Protein AF-A0A970UIZ8-F1 (afdb_monomer_lite)

Radius of gyration: 31.11 Å; chains: 1; bounding box: 61×69×83 Å

Structure (mmCIF, N/CA/C/O backbone):
data_AF-A0A970UIZ8-F1
#
_entry.id   AF-A0A970UIZ8-F1
#
loop_
_atom_site.group_PDB
_atom_site.id
_atom_site.type_symbol
_atom_site.label_atom_id
_atom_site.label_alt_id
_atom_site.label_comp_id
_atom_site.label_asym_id
_atom_site.label_entity_id
_atom_site.label_seq_id
_atom_site.pdbx_PDB_ins_code
_atom_site.Cartn_x
_atom_site.Cartn_y
_atom_site.Cartn_z
_atom_site.occupancy
_atom_site.B_iso_or_equiv
_atom_site.auth_seq_id
_atom_site.auth_comp_id
_atom_site.auth_asym_id
_atom_site.auth_atom_id
_atom_site.pdbx_PDB_model_num
ATOM 1 N N . GLU A 1 1 ? 39.305 49.009 57.663 1.00 60.25 1 GLU A N 1
ATOM 2 C CA . GLU A 1 1 ? 38.273 47.952 57.744 1.00 60.25 1 GLU A CA 1
ATOM 3 C C . GLU A 1 1 ? 36.852 48.469 57.981 1.00 60.25 1 GLU A C 1
ATOM 5 O O . GLU A 1 1 ? 35.988 48.144 57.179 1.00 60.25 1 GLU A O 1
ATOM 10 N N . GLU A 1 2 ? 36.589 49.287 59.008 1.00 62.91 2 GLU A N 1
ATOM 11 C CA . GLU A 1 2 ? 35.224 49.550 59.529 1.00 62.91 2 GLU A CA 1
ATOM 12 C C . GLU A 1 2 ? 34.207 50.097 58.508 1.00 62.91 2 GLU A C 1
ATOM 14 O O . GLU A 1 2 ? 33.046 49.696 58.503 1.00 62.91 2 GLU A O 1
ATOM 19 N N . SER A 1 3 ? 34.633 50.961 57.578 1.00 70.56 3 SER A N 1
ATOM 20 C CA . SER A 1 3 ? 33.745 51.485 56.526 1.00 70.56 3 SER A CA 1
ATOM 21 C C . SER A 1 3 ? 33.361 50.446 55.465 1.00 70.56 3 SER A C 1
ATOM 23 O O . SER A 1 3 ? 32.378 50.647 54.758 1.00 70.56 3 SER A O 1
ATOM 25 N N . ARG A 1 4 ? 34.132 49.362 55.299 1.00 77.75 4 ARG A N 1
ATOM 26 C CA . ARG A 1 4 ? 33.779 48.274 54.371 1.00 77.75 4 ARG A CA 1
ATOM 27 C C . ARG A 1 4 ? 32.749 47.342 54.995 1.00 77.75 4 ARG A C 1
ATOM 29 O O . ARG A 1 4 ? 31.816 46.941 54.311 1.00 77.75 4 ARG A O 1
ATOM 36 N N . GLU A 1 5 ? 32.898 47.047 56.282 1.00 81.56 5 GLU A N 1
ATOM 37 C CA . GLU A 1 5 ? 31.960 46.202 57.026 1.00 81.56 5 GLU A CA 1
ATOM 38 C C . GLU A 1 5 ? 30.578 46.854 57.146 1.00 81.56 5 GLU A C 1
ATOM 40 O O . GLU A 1 5 ? 29.564 46.175 56.988 1.00 81.56 5 GLU A O 1
ATOM 45 N N . SER A 1 6 ? 30.515 48.176 57.348 1.00 82.44 6 SER A N 1
ATOM 46 C CA . SER A 1 6 ? 29.237 48.898 57.396 1.00 82.44 6 SER A CA 1
ATOM 47 C C . SER A 1 6 ? 28.501 48.866 56.055 1.00 82.44 6 SER A C 1
ATOM 49 O O . SER A 1 6 ? 27.324 48.518 56.013 1.00 82.44 6 SER A O 1
ATOM 51 N N . VAL A 1 7 ? 29.204 49.141 54.952 1.00 85.62 7 VAL A N 1
ATOM 52 C CA . VAL A 1 7 ? 28.635 49.098 53.596 1.00 85.62 7 VAL A CA 1
ATOM 53 C C . VAL A 1 7 ? 28.194 47.681 53.231 1.00 85.62 7 VAL A C 1
ATOM 55 O O . VAL A 1 7 ? 27.118 47.497 52.667 1.00 85.62 7 VAL A O 1
ATOM 58 N N . GLN A 1 8 ? 28.983 46.666 53.590 1.00 86.56 8 GLN A N 1
ATOM 59 C CA . GLN A 1 8 ? 28.619 45.267 53.376 1.00 86.56 8 GLN A CA 1
ATOM 60 C C . GLN A 1 8 ? 27.325 44.901 54.110 1.00 86.56 8 GLN A C 1
ATOM 62 O O . GLN A 1 8 ? 26.476 44.214 53.545 1.00 86.56 8 GLN A O 1
ATOM 67 N N . ARG A 1 9 ? 27.150 45.376 55.347 1.00 87.50 9 ARG A N 1
ATOM 68 C CA . ARG A 1 9 ? 25.940 45.123 56.133 1.00 87.50 9 ARG A CA 1
ATOM 69 C C . ARG A 1 9 ? 24.700 45.736 55.486 1.00 87.50 9 ARG A C 1
ATOM 71 O O . ARG A 1 9 ? 23.705 45.037 55.338 1.00 87.50 9 ARG A O 1
ATOM 78 N N . THR A 1 10 ? 24.790 46.986 55.036 1.00 89.00 10 THR A N 1
ATOM 79 C CA . THR A 1 10 ? 23.685 47.668 54.346 1.00 89.00 10 THR A CA 1
ATOM 80 C C . THR A 1 10 ? 23.304 46.956 53.048 1.00 89.00 10 THR A C 1
ATOM 82 O O . THR A 1 10 ? 22.129 46.710 52.807 1.00 89.00 10 THR A O 1
ATOM 85 N N . LEU A 1 11 ? 24.288 46.526 52.250 1.00 91.00 11 LEU A N 1
ATOM 86 C CA . LEU A 1 11 ? 24.022 45.781 51.014 1.00 91.00 11 LEU A CA 1
ATOM 87 C C . LEU A 1 11 ? 23.348 44.426 51.271 1.00 91.00 11 LEU A C 1
ATOM 89 O O . LEU A 1 11 ? 22.509 43.998 50.480 1.00 91.00 11 LEU A O 1
ATOM 93 N N . ILE A 1 12 ? 23.706 43.745 52.364 1.00 89.50 12 ILE A N 1
ATOM 94 C CA . ILE A 1 12 ? 23.047 42.498 52.768 1.00 89.50 12 ILE A CA 1
ATOM 95 C C . ILE A 1 12 ? 21.601 42.778 53.177 1.00 89.50 12 ILE A C 1
ATOM 97 O O . ILE A 1 12 ? 20.712 42.060 52.730 1.00 89.50 12 ILE A O 1
ATOM 101 N N . GLU A 1 13 ? 21.364 43.809 53.991 1.00 89.50 13 GLU A N 1
ATOM 102 C CA . GLU A 1 13 ? 20.025 44.208 54.442 1.00 89.50 13 GLU A CA 1
ATOM 103 C C . GLU A 1 13 ? 19.107 44.551 53.260 1.00 89.50 13 GLU A C 1
ATOM 105 O O . GLU A 1 13 ? 17.989 44.033 53.189 1.00 89.50 13 GLU A O 1
ATOM 110 N N . ASP A 1 14 ? 19.608 45.310 52.285 1.00 89.44 14 ASP A N 1
ATOM 111 C CA . ASP A 1 14 ? 18.877 45.652 51.063 1.00 89.44 14 ASP A CA 1
ATOM 112 C C . ASP A 1 14 ? 18.574 44.413 50.204 1.00 89.44 14 ASP A C 1
ATOM 114 O O . ASP A 1 14 ? 17.466 44.264 49.684 1.00 89.44 14 ASP A O 1
ATOM 118 N N . ALA A 1 15 ? 19.528 43.483 50.082 1.00 88.50 15 ALA A N 1
ATOM 119 C CA . ALA A 1 15 ? 19.353 42.265 49.292 1.00 88.50 15 ALA A CA 1
ATOM 120 C C . ALA A 1 15 ? 18.322 41.296 49.899 1.00 88.50 15 ALA A C 1
ATOM 122 O O . ALA A 1 15 ? 17.618 40.604 49.159 1.00 88.50 15 ALA A O 1
ATOM 123 N N . VAL A 1 16 ? 18.217 41.231 51.232 1.00 89.94 16 VAL A N 1
ATOM 124 C CA . VAL A 1 16 ? 17.266 40.335 51.920 1.00 89.94 16 VAL A CA 1
ATOM 125 C C . VAL A 1 16 ? 15.908 40.981 52.191 1.00 89.94 16 VAL A C 1
ATOM 127 O O . VAL A 1 16 ? 14.944 40.263 52.470 1.00 89.94 16 VAL A O 1
ATOM 130 N N . ALA A 1 17 ? 15.793 42.309 52.079 1.00 90.50 17 ALA A N 1
ATOM 131 C CA . ALA A 1 17 ? 14.556 43.046 52.333 1.00 90.50 17 ALA A CA 1
ATOM 132 C C . ALA A 1 17 ? 13.324 42.483 51.587 1.00 90.50 17 ALA A C 1
ATOM 134 O O . ALA A 1 17 ? 12.295 42.295 52.245 1.00 90.50 17 ALA A O 1
ATOM 135 N N . PRO A 1 18 ? 13.393 42.107 50.290 1.00 87.44 18 PRO A N 1
ATOM 136 C CA . PRO A 1 18 ? 12.244 41.538 49.579 1.00 87.44 18 PRO A CA 1
ATOM 137 C C . PRO A 1 18 ? 11.743 40.212 50.170 1.00 87.44 18 PRO A C 1
ATOM 139 O O . PRO A 1 18 ? 10.546 39.942 50.142 1.00 87.44 18 PRO A O 1
ATOM 142 N N . PHE A 1 19 ? 12.636 39.393 50.737 1.00 85.12 19 PHE A N 1
ATOM 143 C CA . PHE A 1 19 ? 12.291 38.097 51.335 1.00 85.12 19 PHE A CA 1
ATOM 144 C C . PHE A 1 19 ? 11.776 38.219 52.775 1.00 85.12 19 PHE A C 1
ATOM 146 O O . PHE A 1 19 ? 11.133 37.298 53.280 1.00 85.12 19 PHE A O 1
ATOM 153 N N . ASN A 1 20 ? 12.022 39.353 53.437 1.00 87.69 20 ASN A N 1
ATOM 154 C CA . ASN A 1 20 ? 11.497 39.634 54.773 1.00 87.69 20 ASN A CA 1
ATOM 155 C C . ASN A 1 20 ? 10.036 40.110 54.744 1.00 87.69 20 ASN A C 1
ATOM 157 O O . ASN A 1 20 ? 9.339 39.998 55.758 1.00 87.69 20 ASN A O 1
ATOM 161 N N . LEU A 1 21 ? 9.541 40.564 53.586 1.00 92.88 21 LEU A N 1
ATOM 162 C CA . LEU A 1 21 ? 8.141 40.939 53.392 1.00 92.88 21 LEU A CA 1
ATOM 163 C C . LEU A 1 21 ? 7.228 39.700 53.512 1.00 92.88 21 LEU A C 1
ATOM 165 O O . LEU A 1 21 ? 7.407 38.734 52.763 1.00 92.88 21 LEU A O 1
ATOM 169 N N . PRO A 1 22 ? 6.259 39.684 54.450 1.00 91.94 22 PRO A N 1
ATOM 170 C CA . PRO A 1 22 ? 5.323 38.568 54.614 1.00 91.94 22 PRO A CA 1
ATOM 171 C C . PRO A 1 22 ? 4.553 38.241 53.328 1.00 91.94 22 PRO A C 1
ATOM 173 O O . PRO A 1 22 ? 4.525 37.081 52.925 1.00 91.94 22 PRO A O 1
ATOM 176 N N . ASP A 1 23 ? 4.047 39.266 52.638 1.00 92.12 23 ASP A N 1
ATOM 177 C CA . ASP A 1 23 ? 3.240 39.126 51.419 1.00 92.12 23 ASP A CA 1
ATOM 178 C C . ASP A 1 23 ? 3.999 38.408 50.291 1.00 92.12 23 ASP A C 1
ATOM 180 O O . ASP A 1 23 ? 3.440 37.583 49.571 1.00 92.12 23 ASP A O 1
ATOM 184 N N . VAL A 1 24 ? 5.305 38.675 50.157 1.00 90.56 24 VAL A N 1
ATOM 185 C CA . VAL A 1 24 ? 6.164 38.028 49.152 1.00 90.56 24 VAL A CA 1
ATOM 186 C C . VAL A 1 24 ? 6.358 36.550 49.484 1.00 90.56 24 VAL A C 1
ATOM 188 O O . VAL A 1 24 ? 6.274 35.700 48.597 1.00 90.56 24 VAL A O 1
ATOM 191 N N . ARG A 1 25 ? 6.584 36.220 50.761 1.00 89.50 25 ARG A N 1
ATOM 192 C CA . ARG A 1 25 ? 6.728 34.825 51.206 1.00 89.50 25 ARG A CA 1
ATOM 193 C C . ARG A 1 25 ? 5.440 34.038 51.010 1.00 89.50 25 ARG A C 1
ATOM 195 O O . ARG A 1 25 ? 5.490 32.906 50.533 1.00 89.50 25 ARG A O 1
ATOM 202 N N . GLU A 1 26 ? 4.303 34.643 51.330 1.00 92.88 26 GLU A N 1
ATOM 203 C CA . GLU A 1 26 ? 2.990 34.035 51.130 1.00 92.88 26 GLU A CA 1
ATOM 204 C C . GLU A 1 26 ? 2.687 33.820 49.641 1.00 92.88 26 GLU A C 1
ATOM 206 O O . GLU A 1 26 ? 2.237 32.744 49.246 1.00 92.88 26 GLU A O 1
ATOM 211 N N . TYR A 1 27 ? 3.014 34.793 48.788 1.00 90.44 27 TYR A N 1
ATOM 212 C CA . TYR A 1 27 ? 2.883 34.656 47.339 1.00 90.44 27 TYR A CA 1
ATOM 213 C C . TYR A 1 27 ? 3.737 33.506 46.778 1.00 90.44 27 TYR A C 1
ATOM 215 O O . TYR A 1 27 ? 3.238 32.694 45.995 1.00 90.44 27 TYR A O 1
ATOM 223 N N . ILE A 1 28 ? 5.000 33.392 47.207 1.00 88.94 28 ILE A N 1
ATOM 224 C CA . ILE A 1 28 ? 5.901 32.302 46.797 1.00 88.94 28 ILE A CA 1
ATOM 225 C C . ILE A 1 28 ? 5.362 30.939 47.257 1.00 88.94 28 ILE A C 1
ATOM 227 O O . ILE A 1 28 ? 5.352 29.990 46.470 1.00 88.94 28 ILE A O 1
ATOM 231 N N . ASP A 1 29 ? 4.882 30.825 48.499 1.00 90.06 29 ASP A N 1
ATOM 232 C CA . ASP A 1 29 ? 4.331 29.567 49.017 1.00 90.06 29 ASP A CA 1
ATOM 233 C C . ASP A 1 29 ? 3.046 29.154 48.282 1.00 90.06 29 ASP A C 1
ATOM 235 O O . ASP A 1 29 ? 2.869 27.984 47.937 1.00 90.06 29 ASP A O 1
ATOM 239 N N . ASN A 1 30 ? 2.180 30.115 47.958 1.00 90.19 30 ASN A N 1
ATOM 240 C CA . ASN A 1 30 ? 0.971 29.868 47.175 1.00 90.19 30 ASN A CA 1
ATOM 241 C C . ASN A 1 30 ? 1.283 29.450 45.730 1.00 90.19 30 ASN A C 1
ATOM 243 O O . ASN A 1 30 ? 0.633 28.545 45.203 1.00 90.19 30 ASN A O 1
ATOM 247 N N . LEU A 1 31 ? 2.296 30.050 45.094 1.00 88.25 31 LEU A N 1
ATOM 248 C CA . LEU A 1 31 ? 2.777 29.608 43.781 1.00 88.25 31 LEU A CA 1
ATOM 249 C C . LEU A 1 31 ? 3.329 28.183 43.829 1.00 88.25 31 LEU A C 1
ATOM 251 O O . LEU A 1 31 ? 3.000 27.382 42.953 1.00 88.25 31 LEU A O 1
ATOM 255 N N . ARG A 1 32 ? 4.118 27.852 44.862 1.00 87.75 32 ARG A N 1
ATOM 256 C CA . ARG A 1 32 ? 4.616 26.490 45.081 1.00 87.75 32 ARG A CA 1
ATOM 257 C C . ARG A 1 32 ? 3.449 25.512 45.184 1.00 87.75 32 ARG A C 1
ATOM 259 O O . ARG A 1 32 ? 3.396 24.585 44.391 1.00 87.75 32 ARG A O 1
ATOM 266 N N . LYS A 1 33 ? 2.474 25.768 46.063 1.00 88.19 33 LYS A N 1
ATOM 267 C CA . LYS A 1 33 ? 1.280 24.918 46.238 1.00 88.19 33 LYS A CA 1
ATOM 268 C C . LYS A 1 33 ? 0.471 24.734 44.951 1.00 88.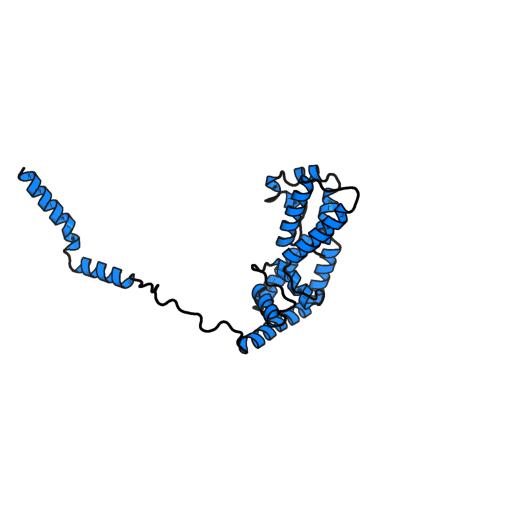19 33 LYS A C 1
ATOM 270 O O . LYS A 1 33 ? -0.043 23.652 44.702 1.00 88.19 33 LYS A O 1
ATOM 275 N N . LYS A 1 34 ? 0.342 25.778 44.124 1.00 85.50 34 LYS A N 1
ATOM 276 C CA . LYS A 1 34 ? -0.416 25.719 42.861 1.00 85.50 34 LYS A CA 1
ATOM 277 C C . LYS A 1 34 ? 0.287 24.899 41.773 1.00 85.50 34 LYS A C 1
ATOM 279 O O . LYS A 1 34 ? -0.376 24.392 40.869 1.00 85.50 34 LYS A O 1
ATOM 284 N N . HIS A 1 35 ? 1.613 24.813 41.821 1.00 81.38 35 HIS A N 1
ATOM 285 C CA . HIS A 1 35 ? 2.426 24.139 40.807 1.00 81.38 35 HIS A CA 1
ATOM 286 C C . HIS A 1 35 ? 3.093 22.854 41.303 1.00 81.38 35 HIS A C 1
ATOM 288 O O . HIS A 1 35 ? 3.751 22.170 40.522 1.00 81.38 35 HIS A O 1
ATOM 294 N N . GLU A 1 36 ? 2.897 22.500 42.569 1.00 81.94 36 GLU A N 1
ATOM 295 C CA . GLU A 1 36 ? 3.345 21.239 43.137 1.00 81.94 36 GLU A CA 1
ATOM 296 C C . GLU A 1 36 ? 2.507 20.096 42.557 1.00 81.94 36 GLU A C 1
ATOM 298 O O . GLU A 1 36 ? 1.303 19.988 42.782 1.00 81.94 36 GLU A O 1
ATOM 303 N N . GLN A 1 37 ? 3.158 19.251 41.765 1.00 77.19 37 GLN A N 1
ATOM 304 C CA . GLN A 1 37 ? 2.595 17.996 41.290 1.00 77.19 37 GLN A CA 1
ATOM 305 C C . GLN A 1 37 ? 3.298 16.862 42.025 1.00 77.19 37 GLN A C 1
ATOM 307 O O . GLN A 1 37 ? 4.518 16.719 41.940 1.00 77.19 37 GLN A O 1
ATOM 312 N N . ILE A 1 38 ? 2.525 16.056 42.747 1.00 78.50 38 ILE A N 1
ATOM 313 C CA . ILE A 1 38 ? 3.020 14.829 43.367 1.00 78.50 38 ILE A CA 1
ATOM 314 C C . ILE A 1 38 ? 2.848 13.716 42.337 1.00 78.50 38 ILE A C 1
ATOM 316 O O . ILE A 1 38 ? 1.725 13.341 42.008 1.00 78.50 38 ILE A O 1
ATOM 320 N N . ILE A 1 39 ? 3.961 13.212 41.809 1.00 68.56 39 ILE A N 1
ATOM 321 C CA . ILE A 1 39 ? 3.970 12.062 40.903 1.00 68.56 39 ILE A CA 1
ATOM 322 C C . ILE A 1 39 ? 4.188 10.809 41.759 1.00 68.56 39 ILE A C 1
ATOM 324 O O . ILE A 1 39 ? 5.268 10.630 42.327 1.00 68.56 39 ILE A O 1
ATOM 328 N N . ASP A 1 40 ? 3.161 9.962 41.884 1.00 74.62 40 ASP A N 1
ATOM 329 C CA . ASP A 1 40 ? 3.277 8.658 42.548 1.00 74.62 40 ASP A CA 1
ATOM 330 C C . ASP A 1 40 ? 3.960 7.660 41.602 1.00 74.62 40 ASP A C 1
ATOM 332 O O . ASP A 1 40 ? 3.392 7.238 40.597 1.00 74.62 40 ASP A O 1
ATOM 336 N N . ASN A 1 41 ? 5.204 7.303 41.925 1.00 75.25 41 ASN A N 1
ATOM 337 C CA . ASN A 1 41 ? 5.994 6.323 41.176 1.00 75.25 41 ASN A CA 1
ATOM 338 C C . ASN A 1 41 ? 5.968 4.921 41.816 1.00 75.25 41 ASN A C 1
ATOM 340 O O . ASN A 1 41 ? 6.631 4.013 41.313 1.00 75.25 41 ASN A O 1
ATOM 344 N N . VAL A 1 42 ? 5.280 4.747 42.951 1.00 78.38 42 VAL A N 1
ATOM 345 C CA . VAL A 1 42 ? 5.275 3.505 43.742 1.00 78.38 42 VAL A CA 1
ATOM 346 C C . VAL A 1 42 ? 4.003 2.705 43.477 1.00 78.38 42 VAL A C 1
ATOM 348 O O . VAL A 1 42 ? 4.080 1.493 43.278 1.00 78.38 42 VAL A O 1
ATOM 351 N N . ASN A 1 43 ? 2.849 3.369 43.408 1.00 72.88 43 ASN A N 1
ATOM 352 C CA . ASN A 1 43 ? 1.584 2.732 43.047 1.00 72.88 43 ASN A CA 1
ATOM 353 C C . ASN A 1 43 ? 1.311 2.925 41.557 1.00 72.88 43 ASN A C 1
ATOM 355 O O . ASN A 1 43 ? 0.495 3.749 41.153 1.00 72.88 43 ASN A O 1
ATOM 359 N N . LEU A 1 44 ? 2.019 2.163 40.725 1.00 66.38 44 LEU A N 1
ATOM 360 C CA . LEU A 1 44 ? 1.690 2.100 39.306 1.00 66.38 44 LEU A CA 1
ATOM 361 C C . LEU A 1 44 ? 0.300 1.479 39.146 1.00 66.38 44 LEU A C 1
ATOM 363 O O . LEU A 1 44 ? 0.077 0.331 39.544 1.00 66.38 44 LEU A O 1
ATOM 367 N N . ASP A 1 45 ? -0.617 2.227 38.538 1.00 74.88 45 ASP A N 1
ATOM 368 C CA . ASP A 1 45 ? -1.908 1.692 38.128 1.00 74.88 45 ASP A CA 1
ATOM 369 C C . ASP A 1 45 ? -1.693 0.454 37.251 1.00 74.88 45 ASP A C 1
ATOM 371 O O . ASP A 1 45 ? -0.913 0.452 36.293 1.00 74.88 45 ASP A O 1
ATOM 375 N N . THR A 1 46 ? -2.392 -0.627 37.584 1.00 67.44 46 THR A N 1
ATOM 376 C CA . THR A 1 46 ? -2.387 -1.853 36.787 1.00 67.44 46 THR A CA 1
ATOM 377 C C . THR A 1 46 ? -3.648 -1.903 35.947 1.00 67.44 46 THR A C 1
ATOM 379 O O . THR A 1 46 ? -4.755 -1.655 36.425 1.00 67.44 46 THR A O 1
ATOM 382 N N . VAL A 1 47 ? -3.491 -2.228 34.665 1.00 65.12 47 VAL A N 1
ATOM 383 C CA . VAL A 1 47 ? -4.634 -2.383 33.768 1.00 65.12 47 VAL A CA 1
ATOM 384 C C . VAL A 1 47 ? -5.435 -3.606 34.215 1.00 65.12 47 VAL A C 1
ATOM 386 O O . VAL A 1 47 ? -5.005 -4.742 34.031 1.00 65.12 47 VAL A O 1
ATOM 389 N N . THR A 1 48 ? -6.602 -3.377 34.815 1.00 66.00 48 THR A N 1
ATOM 390 C CA . THR A 1 48 ? -7.469 -4.437 35.359 1.00 66.00 48 THR A CA 1
ATOM 391 C C . THR A 1 48 ? -8.223 -5.208 34.275 1.00 66.00 48 THR A C 1
ATOM 393 O O . THR A 1 48 ? -8.684 -6.322 34.519 1.00 66.00 48 THR A O 1
ATOM 396 N N . TYR A 1 49 ? -8.328 -4.651 33.063 1.00 51.09 49 TYR A N 1
ATOM 397 C CA . TYR A 1 49 ? -8.994 -5.291 31.935 1.00 51.09 49 TYR A CA 1
ATOM 398 C C . TYR A 1 49 ? -8.408 -4.860 30.584 1.00 51.09 49 TYR A C 1
ATOM 400 O O . TYR A 1 49 ? -8.363 -3.678 30.253 1.00 51.09 49 TYR A O 1
ATOM 408 N N . THR A 1 50 ? -8.012 -5.846 29.777 1.00 48.00 50 THR A N 1
ATOM 409 C CA . THR A 1 50 ? -7.688 -5.711 28.348 1.00 48.00 50 THR A CA 1
ATOM 410 C C . THR A 1 50 ? -8.443 -6.794 27.569 1.00 48.00 50 THR A C 1
ATOM 412 O O . THR A 1 50 ? -7.881 -7.800 27.148 1.00 48.00 50 THR A O 1
ATOM 415 N N . GLY A 1 51 ? -9.762 -6.646 27.433 1.00 48.47 51 GLY A N 1
ATOM 416 C CA . GLY A 1 51 ? -10.608 -7.626 26.743 1.00 48.47 51 GLY A CA 1
ATOM 417 C C . GLY A 1 51 ? -11.667 -6.992 25.842 1.00 48.47 51 GLY A C 1
ATOM 418 O O . GLY A 1 51 ? -11.903 -5.785 25.872 1.00 48.47 51 GLY A O 1
ATOM 419 N N . PHE A 1 52 ? -12.294 -7.818 25.003 1.00 48.22 52 PHE A N 1
ATOM 420 C CA . PHE A 1 52 ? -13.364 -7.385 24.108 1.00 48.22 52 PHE A CA 1
ATOM 421 C C . PHE A 1 52 ? -14.709 -7.376 24.832 1.00 48.22 52 PHE A C 1
ATOM 423 O O . PHE A 1 52 ? -15.252 -8.433 25.152 1.00 48.22 52 PHE A O 1
ATOM 430 N N . ASP A 1 53 ? -15.255 -6.181 25.031 1.00 55.03 53 ASP A N 1
ATOM 431 C CA . ASP A 1 53 ? -16.634 -5.980 25.465 1.00 55.03 53 ASP A CA 1
ATOM 432 C C . ASP A 1 53 ? -17.617 -6.503 24.394 1.00 55.03 53 ASP A C 1
ATOM 434 O O . ASP A 1 53 ? -17.329 -6.430 23.192 1.00 55.03 53 ASP A O 1
ATOM 438 N N . ALA A 1 54 ? -18.786 -7.015 24.788 1.00 54.50 54 ALA A N 1
ATOM 439 C CA . ALA A 1 54 ? -19.835 -7.426 23.842 1.00 54.50 54 ALA A CA 1
ATOM 440 C C . ALA A 1 54 ? -20.263 -6.242 22.951 1.00 54.50 54 ALA A C 1
ATOM 442 O O . ALA A 1 54 ? -20.447 -6.400 21.741 1.00 54.50 54 ALA A O 1
ATOM 443 N N . GLN A 1 55 ? -20.250 -5.039 23.534 1.00 59.12 55 GLN A N 1
ATOM 444 C CA . GLN A 1 55 ? -20.416 -3.749 22.865 1.00 59.12 55 GLN A CA 1
ATOM 445 C C . GLN A 1 55 ? -19.408 -3.533 21.718 1.00 59.12 55 GLN A C 1
ATOM 447 O O . GLN A 1 55 ? -19.697 -2.863 20.728 1.00 59.12 55 GLN A O 1
ATOM 452 N N . ASN A 1 56 ? -18.203 -4.102 21.828 1.00 64.38 56 ASN A N 1
ATOM 453 C CA . ASN A 1 56 ? -17.119 -3.904 20.871 1.00 64.38 56 ASN A CA 1
ATOM 454 C C . ASN A 1 56 ? -17.291 -4.775 19.615 1.00 64.38 56 ASN A C 1
ATOM 456 O O . ASN A 1 56 ? -16.914 -4.345 18.527 1.00 64.38 56 ASN A O 1
ATOM 460 N N . LYS A 1 57 ? -17.904 -5.966 19.735 1.00 70.00 57 LYS A N 1
ATOM 461 C CA . LYS A 1 57 ? -18.258 -6.804 18.572 1.00 70.00 57 LYS A CA 1
ATOM 462 C C . LYS A 1 57 ? -19.401 -6.198 17.764 1.00 70.00 57 LYS A C 1
ATOM 464 O O . LYS A 1 57 ? -19.283 -6.122 16.549 1.00 70.00 57 LYS A O 1
ATOM 469 N N . GLU A 1 58 ? -20.451 -5.726 18.431 1.00 73.44 58 GLU A N 1
ATOM 470 C CA . GLU A 1 58 ? -21.577 -5.051 17.772 1.00 73.44 58 GLU A CA 1
ATOM 471 C C . GLU A 1 58 ? -21.131 -3.739 17.107 1.00 73.44 58 GLU A C 1
ATOM 473 O O . GLU A 1 58 ? -21.500 -3.437 15.973 1.00 73.44 58 GLU A O 1
ATOM 478 N N . ASN A 1 59 ? -20.240 -2.986 17.762 1.00 82.62 59 ASN A N 1
ATOM 479 C CA . ASN A 1 59 ? -19.627 -1.809 17.154 1.00 82.62 59 ASN A CA 1
ATOM 480 C C . ASN A 1 59 ? -18.731 -2.175 15.955 1.00 82.62 59 ASN A C 1
ATOM 482 O O . ASN A 1 59 ? -18.722 -1.446 14.967 1.00 82.62 59 ASN A O 1
ATOM 486 N N . ALA A 1 60 ? -17.998 -3.294 16.017 1.00 85.50 60 ALA A N 1
ATOM 487 C CA . ALA A 1 60 ? -17.209 -3.777 14.885 1.00 85.50 60 ALA A CA 1
ATOM 488 C C . ALA A 1 60 ? -18.092 -4.182 13.699 1.00 85.50 60 ALA A C 1
ATOM 490 O O . ALA A 1 60 ? -17.775 -3.809 12.574 1.00 85.50 60 ALA A O 1
ATOM 491 N N . ASP A 1 61 ? -19.214 -4.862 13.952 1.00 88.56 61 ASP A N 1
ATOM 492 C CA . ASP A 1 61 ? -20.208 -5.181 12.923 1.00 88.56 61 ASP A CA 1
ATOM 493 C C . ASP A 1 61 ? -20.737 -3.921 12.257 1.00 88.56 61 ASP A C 1
ATOM 495 O O . ASP A 1 61 ? -20.677 -3.804 11.041 1.00 88.56 61 ASP A O 1
ATOM 499 N N . ARG A 1 62 ? -21.163 -2.931 13.045 1.00 90.38 62 ARG A N 1
ATOM 500 C CA . ARG A 1 62 ? -21.665 -1.668 12.500 1.00 90.38 62 ARG A CA 1
ATOM 501 C C . ARG A 1 62 ? -20.636 -0.965 11.614 1.00 90.38 62 ARG A C 1
ATOM 503 O O . ARG A 1 62 ? -20.996 -0.463 10.559 1.00 90.38 62 ARG A O 1
ATOM 510 N N . VAL A 1 63 ? -19.371 -0.904 12.037 1.00 91.00 63 VAL A N 1
ATOM 511 C CA . VAL A 1 63 ? -18.303 -0.268 11.246 1.00 91.00 63 VAL A CA 1
ATOM 512 C C . VAL A 1 63 ? -18.063 -1.022 9.936 1.00 91.00 63 VAL A C 1
ATOM 514 O O . VAL A 1 63 ? -17.940 -0.381 8.893 1.00 91.00 63 VAL A O 1
ATOM 517 N N . ILE A 1 64 ? -18.028 -2.358 9.980 1.00 92.25 64 ILE A N 1
ATOM 518 C CA . ILE A 1 64 ? -17.863 -3.195 8.786 1.00 92.25 64 ILE A CA 1
ATOM 519 C C . ILE A 1 64 ? -19.062 -3.025 7.850 1.00 92.25 64 ILE A C 1
ATOM 521 O O . ILE A 1 64 ? -18.853 -2.805 6.665 1.00 92.25 64 ILE A O 1
ATOM 525 N N . THR A 1 65 ? -20.296 -3.021 8.360 1.00 93.38 65 THR A N 1
ATOM 526 C CA . THR A 1 65 ? -21.502 -2.782 7.550 1.00 93.38 65 THR A CA 1
ATOM 527 C C . THR A 1 65 ? -21.475 -1.407 6.887 1.00 93.38 65 THR A C 1
ATOM 529 O O . THR A 1 65 ? -21.698 -1.310 5.688 1.00 93.38 65 THR A O 1
ATOM 532 N N . THR A 1 66 ? -21.119 -0.342 7.615 1.00 93.69 66 THR A N 1
ATOM 533 C CA . THR A 1 66 ? -20.980 0.998 7.019 1.00 93.69 66 THR A CA 1
ATOM 534 C C . THR A 1 66 ? -19.956 1.012 5.884 1.00 93.69 66 THR A C 1
ATOM 536 O O . THR A 1 66 ? -20.146 1.706 4.885 1.00 93.69 66 THR A O 1
ATOM 539 N N . PHE A 1 67 ? -18.856 0.268 6.031 1.00 94.00 67 PHE A N 1
ATOM 540 C CA . PHE A 1 67 ? -17.861 0.138 4.974 1.00 94.00 67 PHE A CA 1
ATOM 541 C C . PHE A 1 67 ? -18.376 -0.698 3.803 1.00 94.00 67 PHE A C 1
ATOM 543 O O . PHE A 1 67 ? -18.212 -0.273 2.666 1.00 94.00 67 PHE A O 1
ATOM 550 N N . HIS A 1 68 ? -19.058 -1.813 4.061 1.00 93.75 68 HIS A N 1
ATOM 551 C CA . HIS A 1 68 ? -19.706 -2.631 3.039 1.00 93.75 68 HIS A CA 1
ATOM 552 C C . HIS A 1 68 ? -20.666 -1.799 2.178 1.00 93.75 68 HIS A C 1
ATOM 554 O O . HIS A 1 68 ? -20.516 -1.739 0.957 1.00 93.75 68 HIS A O 1
ATOM 560 N N . ASP A 1 69 ? -21.582 -1.072 2.820 1.00 93.69 69 ASP A N 1
ATOM 561 C CA . ASP A 1 69 ? -22.545 -0.201 2.145 1.00 93.69 69 ASP A CA 1
ATOM 562 C C . ASP A 1 69 ? -21.828 0.883 1.330 1.00 93.69 69 ASP A C 1
ATOM 564 O O . ASP A 1 69 ? -22.190 1.168 0.190 1.00 93.69 69 ASP A O 1
ATOM 568 N N . PHE A 1 70 ? -20.750 1.454 1.875 1.00 93.56 70 PHE A N 1
ATOM 569 C CA . PHE A 1 70 ? -19.924 2.423 1.163 1.00 93.56 70 PHE A CA 1
ATOM 570 C C . PHE A 1 70 ? -19.242 1.829 -0.081 1.00 93.56 70 PHE A C 1
ATOM 572 O O . PHE A 1 70 ? -19.168 2.501 -1.113 1.00 93.56 70 PHE A O 1
ATOM 579 N N . ILE A 1 71 ? -18.750 0.589 -0.014 1.00 91.38 71 ILE A N 1
ATOM 580 C CA . ILE A 1 71 ? -18.163 -0.101 -1.167 1.00 91.38 71 ILE A CA 1
ATOM 581 C C . ILE A 1 71 ? -19.227 -0.381 -2.224 1.00 91.38 71 ILE A C 1
ATOM 583 O O . ILE A 1 71 ? -18.971 -0.127 -3.399 1.00 91.38 71 ILE A O 1
ATOM 587 N N . GLU A 1 72 ? -20.419 -0.834 -1.837 1.00 91.50 72 GLU A N 1
ATOM 588 C CA . GLU A 1 72 ? -21.513 -1.074 -2.784 1.00 91.50 72 GLU A CA 1
ATOM 589 C C . GLU A 1 72 ? -21.999 0.228 -3.447 1.00 91.50 72 GLU A C 1
ATOM 591 O O . GLU A 1 72 ? -22.143 0.270 -4.671 1.00 91.50 72 GLU A O 1
ATOM 596 N N . GLU A 1 73 ? -22.136 1.327 -2.694 1.00 92.00 73 GLU A N 1
ATOM 597 C CA . GLU A 1 73 ? -22.459 2.665 -3.225 1.00 92.00 73 GLU A CA 1
ATOM 598 C C . GLU A 1 73 ? -21.431 3.153 -4.263 1.00 92.00 73 GLU A C 1
ATOM 600 O O . GLU A 1 73 ? -21.784 3.823 -5.235 1.00 92.00 73 GLU A O 1
ATOM 605 N N . ASN A 1 74 ? -20.150 2.814 -4.077 1.00 90.75 74 ASN A N 1
ATOM 606 C CA . ASN A 1 74 ? -19.041 3.288 -4.912 1.00 90.75 74 ASN A CA 1
ATOM 607 C C . ASN A 1 74 ? -18.467 2.196 -5.832 1.00 90.75 74 ASN A C 1
ATOM 609 O O . ASN A 1 74 ? -17.417 2.388 -6.449 1.00 90.75 74 ASN A O 1
ATOM 613 N N . LYS A 1 75 ? -19.151 1.058 -5.978 1.00 87.19 75 LYS A N 1
ATOM 614 C CA . LYS A 1 75 ? -18.630 -0.146 -6.644 1.00 87.19 75 LYS A CA 1
ATOM 615 C C . LYS A 1 75 ? -18.189 0.098 -8.080 1.00 87.19 75 LYS A C 1
ATOM 617 O O . LYS A 1 75 ? -17.104 -0.320 -8.477 1.00 87.19 75 LYS A O 1
ATOM 622 N N . ASN A 1 76 ? -18.999 0.825 -8.848 1.00 81.75 76 ASN A N 1
ATOM 623 C CA . ASN A 1 76 ? -18.684 1.167 -10.236 1.00 81.75 76 ASN A CA 1
ATOM 624 C C . ASN A 1 76 ? -17.440 2.056 -10.333 1.00 81.75 76 ASN A C 1
ATOM 626 O O . ASN A 1 76 ? -16.597 1.832 -11.200 1.00 81.75 76 ASN A O 1
ATOM 630 N N . GLN A 1 77 ? -17.293 3.020 -9.418 1.00 83.75 77 GLN A N 1
ATOM 631 C CA . GLN A 1 77 ? -16.100 3.862 -9.343 1.00 83.75 77 GLN A CA 1
ATOM 632 C C . GLN A 1 77 ? -14.869 3.019 -8.998 1.00 83.75 77 GLN A C 1
ATOM 634 O O . GLN A 1 77 ? -13.850 3.129 -9.668 1.00 83.75 77 GLN A O 1
ATOM 639 N N . ILE A 1 78 ? -14.968 2.124 -8.013 1.00 82.19 78 ILE A N 1
ATOM 640 C CA . ILE A 1 78 ? -13.868 1.238 -7.602 1.00 82.19 78 ILE A CA 1
ATOM 641 C C . ILE A 1 78 ? -13.444 0.299 -8.741 1.00 82.19 78 ILE A C 1
ATOM 643 O O . ILE A 1 78 ? -12.251 0.102 -8.976 1.00 82.19 78 ILE A O 1
ATOM 647 N N . ILE A 1 79 ? -14.401 -0.262 -9.485 1.00 76.06 79 ILE A N 1
ATOM 648 C CA . ILE A 1 79 ? -14.110 -1.107 -10.650 1.00 76.06 79 ILE A CA 1
ATOM 649 C C . ILE A 1 79 ? -13.436 -0.287 -11.754 1.00 76.06 79 ILE A C 1
ATOM 651 O O . ILE A 1 79 ? -12.437 -0.741 -12.311 1.00 76.06 79 ILE A O 1
ATOM 655 N N . ALA A 1 80 ? -13.927 0.921 -12.042 1.00 67.81 80 ALA A N 1
ATOM 656 C CA . ALA A 1 80 ? -13.306 1.809 -13.023 1.00 67.81 80 ALA A CA 1
ATOM 657 C C . ALA A 1 80 ? -11.859 2.153 -12.633 1.00 67.81 80 ALA A C 1
ATOM 659 O O . ALA A 1 80 ? -10.957 2.016 -13.457 1.00 67.81 80 ALA A O 1
ATOM 660 N N . LEU A 1 81 ? -11.617 2.490 -11.360 1.00 73.19 81 LEU A N 1
ATOM 661 C CA . LEU A 1 81 ? -10.276 2.727 -10.819 1.00 73.19 81 LEU A CA 1
ATOM 662 C C . LEU A 1 81 ? -9.360 1.523 -11.038 1.00 73.19 81 LEU A C 1
ATOM 664 O O . LEU A 1 81 ? -8.234 1.688 -11.496 1.00 73.19 81 LEU A O 1
ATOM 668 N N . ARG A 1 82 ? -9.848 0.307 -10.762 1.00 72.44 82 ARG A N 1
ATOM 669 C CA . ARG A 1 82 ? -9.094 -0.932 -10.987 1.00 72.44 82 ARG A CA 1
ATOM 670 C C . ARG A 1 82 ? -8.731 -1.123 -12.461 1.00 72.44 82 ARG A C 1
ATOM 672 O O . ARG A 1 82 ? -7.581 -1.454 -12.739 1.00 72.44 82 ARG A O 1
ATOM 679 N N . ILE A 1 83 ? -9.683 -0.938 -13.379 1.00 61.97 83 ILE A N 1
ATOM 680 C CA . ILE A 1 83 ? -9.460 -1.109 -14.826 1.00 61.97 83 ILE A CA 1
ATOM 681 C C . ILE A 1 83 ? -8.388 -0.124 -15.303 1.00 61.97 83 ILE A C 1
ATOM 683 O O . ILE A 1 83 ? -7.378 -0.548 -15.867 1.00 61.97 83 ILE A O 1
ATOM 687 N N . ILE A 1 84 ? -8.546 1.162 -14.973 1.00 59.59 84 ILE A N 1
ATOM 688 C CA . ILE A 1 84 ? -7.591 2.221 -15.327 1.00 59.59 84 ILE A CA 1
ATOM 689 C C . ILE A 1 84 ? -6.206 1.907 -14.749 1.00 59.59 84 ILE A C 1
ATOM 691 O O . ILE A 1 84 ? -5.203 1.964 -15.460 1.00 59.59 84 ILE A O 1
ATOM 695 N N . TYR A 1 85 ? -6.151 1.484 -13.485 1.00 63.44 85 TYR A N 1
ATOM 696 C CA . TYR A 1 85 ? -4.908 1.108 -12.817 1.00 63.44 85 TYR A CA 1
ATOM 697 C C . TYR A 1 85 ? -4.197 -0.084 -13.490 1.00 63.44 85 TYR A C 1
ATOM 699 O O . TYR A 1 85 ? -2.960 -0.138 -13.518 1.00 63.44 85 TYR A O 1
ATOM 707 N N . SER A 1 86 ? -4.965 -1.035 -14.038 1.00 62.00 86 SER A N 1
ATOM 708 C CA . SER A 1 86 ? -4.446 -2.234 -14.707 1.00 62.00 86 SER A CA 1
ATOM 709 C C . SER A 1 86 ? -4.033 -2.029 -16.169 1.00 62.00 86 SER A C 1
ATOM 711 O O . SER A 1 86 ? -3.147 -2.745 -16.634 1.00 62.00 86 SER A O 1
ATOM 713 N N . GLU A 1 87 ? -4.631 -1.069 -16.882 1.00 57.91 87 GLU A N 1
ATOM 714 C CA . GLU A 1 87 ? -4.470 -0.926 -18.338 1.00 57.91 87 GLU A CA 1
ATOM 715 C C . GLU A 1 87 ? -3.701 0.335 -18.769 1.00 57.91 87 GLU A C 1
ATOM 717 O O . GLU A 1 87 ? -2.885 0.259 -19.689 1.00 57.91 87 GLU A O 1
ATOM 722 N N . ALA A 1 88 ? -3.894 1.485 -18.109 1.00 61.66 88 ALA A N 1
ATOM 723 C CA . ALA A 1 88 ? -3.375 2.772 -18.577 1.00 61.66 88 ALA A CA 1
ATOM 724 C C . ALA A 1 88 ? -2.402 3.410 -17.572 1.00 61.66 88 ALA A C 1
ATOM 726 O O . ALA A 1 88 ? -2.790 4.095 -16.629 1.00 61.66 88 ALA A O 1
ATOM 727 N N . TYR A 1 89 ? -1.097 3.236 -17.810 1.00 59.94 89 TYR A N 1
ATOM 728 C CA . TYR A 1 89 ? -0.040 3.814 -16.965 1.00 59.94 89 TYR A CA 1
ATOM 729 C C . TYR A 1 89 ? -0.161 5.336 -16.784 1.00 59.94 89 TYR A C 1
ATOM 731 O O . TYR A 1 89 ? 0.066 5.847 -15.691 1.00 59.94 89 TYR A O 1
ATOM 739 N N . LYS A 1 90 ? -0.550 6.050 -17.846 1.00 65.06 90 LYS A N 1
ATOM 740 C CA . LYS A 1 90 ? -0.633 7.519 -17.862 1.00 65.06 90 LYS A CA 1
ATOM 741 C C . LYS A 1 90 ? -1.720 8.076 -16.940 1.00 65.06 90 LYS A C 1
ATOM 743 O O . LYS A 1 90 ? -1.582 9.193 -16.460 1.00 65.06 90 LYS A O 1
ATOM 748 N N . ASP A 1 91 ? -2.750 7.286 -16.656 1.00 69.31 91 ASP A N 1
ATOM 749 C CA . ASP A 1 91 ? -3.922 7.732 -15.900 1.00 69.31 91 ASP A CA 1
ATOM 750 C C . ASP A 1 91 ? -3.815 7.394 -14.403 1.00 69.31 91 ASP A C 1
ATOM 752 O O . ASP A 1 91 ? -4.695 7.724 -13.607 1.00 69.31 91 ASP A O 1
ATOM 756 N N . ARG A 1 92 ? -2.712 6.763 -13.980 1.00 70.44 92 ARG A N 1
ATOM 757 C CA . ARG A 1 92 ? -2.455 6.405 -12.576 1.00 70.44 92 ARG A CA 1
ATOM 758 C C . ARG A 1 92 ? -2.488 7.582 -11.594 1.00 70.44 92 ARG A C 1
ATOM 760 O O . ARG A 1 92 ? -3.052 7.385 -10.516 1.00 70.44 92 ARG A O 1
ATOM 767 N N . PRO A 1 93 ? -1.968 8.785 -11.916 1.00 75.50 93 PRO A N 1
ATOM 768 C CA . PRO A 1 93 ? -2.079 9.933 -11.015 1.00 75.50 93 PRO A CA 1
ATOM 769 C C . PRO A 1 93 ? -3.538 10.256 -10.672 1.00 75.50 93 PRO A C 1
ATOM 771 O O . PRO A 1 93 ? -3.885 10.398 -9.500 1.00 75.50 93 PRO A O 1
ATOM 774 N N . MET A 1 94 ? -4.415 10.252 -11.680 1.00 79.12 94 MET A N 1
ATOM 775 C CA . MET A 1 94 ? -5.851 10.486 -11.507 1.00 79.12 94 MET A CA 1
ATOM 776 C C . MET A 1 94 ? -6.501 9.404 -10.630 1.00 79.12 94 MET A C 1
ATOM 778 O O . MET A 1 94 ? -7.319 9.715 -9.767 1.00 79.12 94 MET A O 1
ATOM 782 N N . VAL A 1 95 ? -6.124 8.130 -10.800 1.00 77.25 95 VAL A N 1
ATOM 783 C CA . VAL A 1 95 ? -6.622 7.026 -9.955 1.00 77.25 95 VAL A CA 1
ATOM 784 C C . VAL A 1 95 ? -6.249 7.243 -8.486 1.00 77.25 95 VAL A C 1
ATOM 786 O O . VAL A 1 95 ? -7.074 7.018 -7.599 1.00 77.25 95 VAL A O 1
ATOM 789 N N . ILE A 1 96 ? -5.024 7.698 -8.215 1.00 77.00 96 ILE A N 1
ATOM 790 C CA . ILE A 1 96 ? -4.562 7.986 -6.851 1.00 77.00 96 ILE A CA 1
ATOM 791 C C . ILE A 1 96 ? -5.353 9.146 -6.243 1.00 77.00 96 ILE A C 1
ATOM 793 O O . ILE A 1 96 ? -5.746 9.069 -5.078 1.00 77.00 96 ILE A O 1
ATOM 797 N N . GLU A 1 97 ? -5.609 10.208 -7.005 1.00 82.94 97 GLU A N 1
ATOM 798 C CA . GLU A 1 97 ? -6.433 11.333 -6.551 1.00 82.94 97 GLU A CA 1
ATOM 799 C C . GLU A 1 97 ? -7.861 10.895 -6.212 1.00 82.94 97 GLU A C 1
ATOM 801 O O . GLU A 1 97 ? -8.359 11.196 -5.127 1.00 82.94 97 GLU A O 1
ATOM 806 N N . GLN A 1 98 ? -8.488 10.099 -7.077 1.00 84.19 98 GLN A N 1
ATOM 807 C CA . GLN A 1 98 ? -9.828 9.566 -6.834 1.00 84.19 98 GLN A CA 1
ATOM 808 C C . GLN A 1 98 ? -9.871 8.602 -5.637 1.00 84.19 98 GLN A C 1
ATOM 810 O O . GLN A 1 98 ? -10.849 8.591 -4.887 1.00 84.19 98 GLN A O 1
ATOM 815 N N . LEU A 1 99 ? -8.812 7.819 -5.402 1.00 83.56 99 LEU A N 1
ATOM 816 C CA . LEU A 1 99 ? -8.704 6.981 -4.206 1.00 83.56 99 LEU A CA 1
ATOM 817 C C . LEU A 1 99 ? -8.582 7.829 -2.933 1.00 83.56 99 LEU A C 1
ATOM 819 O O . LEU A 1 99 ? -9.206 7.503 -1.923 1.00 83.56 99 LEU A O 1
ATOM 823 N N . LYS A 1 100 ? -7.817 8.928 -2.971 1.00 84.56 100 LYS A N 1
ATOM 824 C CA . LYS A 1 100 ? -7.742 9.885 -1.855 1.00 84.56 100 LYS A CA 1
ATOM 825 C C . LYS A 1 100 ? -9.105 10.518 -1.583 1.00 84.56 100 LYS A C 1
ATOM 827 O O . LYS A 1 100 ? -9.511 10.602 -0.431 1.00 84.56 100 LYS A O 1
ATOM 832 N N . GLU A 1 101 ? -9.843 10.902 -2.619 1.00 88.56 101 GLU A N 1
ATOM 833 C CA . GLU A 1 101 ? -11.201 11.432 -2.468 1.00 88.56 101 GLU A CA 1
ATOM 834 C C . GLU A 1 101 ? -12.158 10.395 -1.857 1.00 88.56 101 GLU A C 1
ATOM 836 O O . GLU A 1 101 ? -12.961 10.711 -0.978 1.00 88.56 101 GLU A O 1
ATOM 841 N N . LEU A 1 102 ? -12.065 9.136 -2.291 1.00 87.81 102 LEU A N 1
ATOM 842 C CA . LEU A 1 102 ? -12.828 8.027 -1.722 1.00 87.81 102 LEU A CA 1
ATOM 843 C C . LEU A 1 102 ? -12.469 7.807 -0.243 1.00 87.81 102 LEU A C 1
ATOM 845 O O . LEU A 1 102 ? -13.362 7.616 0.581 1.00 87.81 102 LEU A O 1
ATOM 849 N N . TYR A 1 103 ? -11.188 7.922 0.115 1.00 87.06 103 TYR A N 1
ATOM 850 C CA . TYR A 1 103 ? -10.736 7.865 1.504 1.00 87.06 103 TYR A CA 1
ATOM 851 C C . TYR A 1 103 ? -11.309 9.002 2.361 1.00 87.06 103 TYR A C 1
ATOM 853 O O . TYR A 1 103 ? -11.804 8.756 3.461 1.00 87.06 103 TYR A O 1
ATOM 861 N N . GLU A 1 104 ? -11.296 10.239 1.865 1.00 89.81 104 GLU A N 1
ATOM 862 C CA . GLU A 1 104 ? -11.871 11.373 2.593 1.00 89.81 104 GLU A CA 1
ATOM 863 C C . GLU A 1 104 ? -13.392 11.231 2.759 1.00 89.81 104 GLU A C 1
ATOM 865 O O . GLU A 1 104 ? -13.919 11.460 3.848 1.00 89.81 104 GLU A O 1
ATOM 870 N N . ARG A 1 105 ? -14.111 10.744 1.738 1.00 90.81 105 ARG A N 1
ATOM 871 C CA . ARG A 1 105 ? -15.548 10.432 1.859 1.00 90.81 105 ARG A CA 1
ATOM 872 C C . ARG A 1 105 ? -15.827 9.339 2.893 1.00 90.81 105 ARG A C 1
ATOM 874 O O . ARG A 1 105 ? -16.806 9.443 3.631 1.00 90.81 105 ARG A O 1
ATOM 881 N N . LEU A 1 106 ? -14.963 8.328 2.987 1.00 88.81 106 LEU A N 1
ATOM 882 C CA . LEU A 1 106 ? -15.075 7.282 4.003 1.00 88.81 106 LEU A CA 1
ATOM 883 C C . LEU A 1 106 ? -14.890 7.846 5.423 1.00 88.81 106 LEU A C 1
ATOM 885 O O . LEU A 1 106 ? -15.685 7.540 6.314 1.00 88.81 106 LEU A O 1
ATOM 889 N N . LYS A 1 107 ? -13.909 8.737 5.624 1.00 88.12 107 LYS A N 1
ATOM 890 C CA . LYS A 1 107 ? -13.706 9.426 6.911 1.00 88.12 107 LYS A CA 1
ATOM 891 C C . LYS A 1 107 ? -14.913 10.248 7.337 1.00 88.12 107 LYS A C 1
ATOM 893 O O . LYS A 1 107 ? -15.245 10.256 8.520 1.00 88.12 107 LYS A O 1
ATOM 898 N N . LEU A 1 108 ? -15.588 10.915 6.398 1.00 90.12 108 LEU A N 1
ATOM 899 C CA . LEU A 1 108 ? -16.809 11.676 6.690 1.00 90.12 108 LEU A CA 1
ATOM 900 C C . LEU A 1 108 ? -17.943 10.787 7.226 1.00 90.12 108 LEU A C 1
ATOM 902 O O . LEU A 1 108 ? -18.777 11.267 7.989 1.00 90.12 108 LEU A O 1
ATOM 906 N N . LYS A 1 109 ? -17.945 9.486 6.902 1.00 87.81 109 LYS A N 1
ATOM 907 C CA . LYS A 1 109 ? -18.853 8.487 7.495 1.00 87.81 109 LYS A CA 1
ATOM 908 C C . LYS A 1 109 ? -18.386 7.973 8.871 1.00 87.81 109 LYS A C 1
ATOM 910 O O . LYS A 1 109 ? -18.992 7.057 9.420 1.00 87.81 109 LYS A O 1
ATOM 915 N N . GLY A 1 110 ? -17.329 8.551 9.448 1.00 85.88 110 GLY A N 1
ATOM 916 C CA . GLY A 1 110 ? -16.785 8.177 10.757 1.00 85.88 110 GLY A CA 1
ATOM 917 C C . GLY A 1 110 ? -15.966 6.884 10.749 1.00 85.88 110 GLY A C 1
ATOM 918 O O . GLY A 1 110 ? -15.754 6.288 11.805 1.00 85.88 110 GLY A O 1
ATOM 919 N N . VAL A 1 111 ? -15.521 6.434 9.573 1.00 88.62 111 VAL A N 1
ATOM 920 C CA . VAL A 1 111 ? -14.771 5.187 9.397 1.00 88.62 111 VAL A CA 1
ATOM 921 C C . VAL A 1 111 ? -13.340 5.509 8.965 1.00 88.62 111 VAL A C 1
ATOM 923 O O . VAL A 1 111 ? -13.126 6.215 7.983 1.00 88.62 111 VAL A O 1
ATOM 926 N N . THR A 1 112 ? -12.347 4.991 9.693 1.00 87.75 112 THR A N 1
ATOM 927 C CA . THR A 1 112 ? -10.921 5.120 9.339 1.00 87.75 112 THR A CA 1
ATOM 928 C C . THR A 1 112 ? -10.316 3.764 8.997 1.00 87.75 112 THR A C 1
ATOM 930 O O . THR A 1 112 ? -10.858 2.718 9.365 1.00 87.75 112 THR A O 1
ATOM 933 N N . VAL A 1 113 ? -9.176 3.777 8.302 1.00 87.38 113 VAL A N 1
ATOM 934 C CA . VAL A 1 113 ? -8.443 2.553 7.943 1.00 87.38 113 VAL A CA 1
ATOM 935 C C . VAL A 1 113 ? -7.980 1.813 9.199 1.00 87.38 113 VAL A C 1
ATOM 937 O O . VAL A 1 113 ? -8.163 0.600 9.260 1.00 87.38 113 VAL A O 1
ATOM 940 N N . GLU A 1 114 ? -7.460 2.509 10.225 1.00 85.25 114 GLU A N 1
ATOM 941 C CA . GLU A 1 114 ? -7.058 1.851 11.480 1.00 85.25 114 GLU A CA 1
ATOM 942 C C . GLU A 1 114 ? -8.255 1.158 12.133 1.00 85.25 114 GLU A C 1
ATOM 944 O O . GLU A 1 114 ? -8.182 -0.013 12.511 1.00 85.25 114 GLU A O 1
ATOM 949 N N . ARG A 1 115 ? -9.389 1.870 12.215 1.00 86.75 115 ARG A N 1
ATOM 950 C CA . ARG A 1 115 ? -10.590 1.347 12.862 1.00 86.75 115 ARG A CA 1
ATOM 951 C C . ARG A 1 115 ? -11.136 0.131 12.122 1.00 86.75 115 ARG A C 1
ATOM 953 O O . ARG A 1 115 ? -11.512 -0.839 12.775 1.00 86.75 115 ARG A O 1
ATOM 960 N N . LEU A 1 116 ? -11.159 0.163 10.789 1.00 89.12 116 LEU A N 1
ATOM 961 C CA . LEU A 1 116 ? -11.568 -0.986 9.980 1.00 89.12 116 LEU A CA 1
ATOM 962 C C . LEU A 1 116 ? -10.655 -2.182 10.205 1.00 89.12 116 LEU A C 1
ATOM 964 O O . LEU A 1 116 ? -11.148 -3.291 10.400 1.00 89.12 116 LEU A O 1
ATOM 968 N N . TRP A 1 117 ? -9.341 -1.961 10.226 1.00 88.88 117 TRP A N 1
ATOM 969 C CA . TRP A 1 117 ? -8.375 -3.028 10.455 1.00 88.88 117 TRP A CA 1
ATOM 970 C C . TRP A 1 117 ? -8.605 -3.724 11.793 1.00 88.88 117 TRP A C 1
ATOM 972 O O . TRP A 1 117 ? -8.645 -4.954 11.855 1.00 88.88 117 TRP A O 1
ATOM 982 N N . ASP A 1 118 ? -8.816 -2.945 12.855 1.00 85.44 118 ASP A N 1
ATOM 983 C CA . ASP A 1 118 ? -9.146 -3.470 14.176 1.00 85.44 118 ASP A CA 1
ATOM 984 C C . ASP A 1 118 ? -10.457 -4.260 14.152 1.00 85.44 118 ASP A C 1
ATOM 986 O O . ASP A 1 118 ? -10.515 -5.375 14.672 1.00 85.44 118 ASP A O 1
ATOM 990 N N . CYS A 1 119 ? -11.502 -3.726 13.514 1.00 88.56 119 CYS A N 1
ATOM 991 C CA . CYS A 1 119 ? -12.795 -4.397 13.399 1.00 88.56 119 CYS A CA 1
ATOM 992 C C . CYS A 1 119 ? -12.686 -5.738 12.651 1.00 88.56 119 CYS A C 1
ATOM 994 O O . CYS A 1 119 ? -13.193 -6.752 13.142 1.00 88.56 119 CYS A O 1
ATOM 996 N N . TYR A 1 120 ? -11.966 -5.790 11.526 1.00 88.75 120 TYR A N 1
ATOM 997 C CA . TYR A 1 120 ? -11.708 -7.048 10.820 1.00 88.75 120 TYR A CA 1
ATOM 998 C C . TYR A 1 120 ? -10.819 -7.995 11.623 1.00 88.75 120 TYR A C 1
ATOM 1000 O O . TYR A 1 120 ? -11.071 -9.197 11.618 1.00 88.75 120 TYR A O 1
ATOM 1008 N N . ALA A 1 121 ? -9.820 -7.498 12.357 1.00 87.19 121 ALA A N 1
ATOM 1009 C CA . ALA A 1 121 ? -8.986 -8.331 13.223 1.00 87.19 121 ALA A CA 1
ATOM 1010 C C . ALA A 1 121 ? -9.788 -8.956 14.379 1.00 87.19 121 ALA A C 1
ATOM 1012 O O . ALA A 1 121 ? -9.486 -10.072 14.801 1.00 87.19 121 ALA A O 1
ATOM 1013 N N . ILE A 1 122 ? -10.819 -8.264 14.878 1.00 85.00 122 ILE A N 1
ATOM 1014 C CA . ILE A 1 122 ? -11.758 -8.791 15.881 1.00 85.00 122 ILE A CA 1
ATOM 1015 C C . ILE A 1 122 ? -12.615 -9.914 15.293 1.00 85.00 122 ILE A C 1
ATOM 1017 O O . ILE A 1 122 ? -12.821 -10.939 15.945 1.00 85.00 122 ILE A O 1
ATOM 1021 N N . LYS A 1 123 ? -13.137 -9.719 14.077 1.00 84.69 123 LYS A N 1
ATOM 1022 C CA . LYS A 1 123 ? -14.054 -10.663 13.421 1.00 84.69 123 LYS A CA 1
ATOM 1023 C C . LYS A 1 123 ? -13.341 -11.879 12.837 1.00 84.69 123 LYS A C 1
ATOM 1025 O O . LYS A 1 123 ? -13.796 -13.002 13.037 1.00 84.69 123 LYS A O 1
ATOM 1030 N N . ASN A 1 124 ? -12.205 -11.660 12.182 1.00 83.69 124 ASN A N 1
ATOM 1031 C CA . ASN A 1 124 ? -11.480 -12.655 11.400 1.00 83.69 124 ASN A CA 1
ATOM 1032 C C . ASN A 1 124 ? -9.993 -12.743 11.810 1.00 83.69 124 ASN A C 1
ATOM 1034 O O . ASN A 1 124 ? -9.098 -12.559 10.984 1.00 83.69 124 ASN A O 1
ATOM 1038 N N . PRO A 1 125 ? -9.674 -13.084 13.071 1.00 81.50 125 PRO A N 1
ATOM 1039 C CA . PRO A 1 125 ? -8.302 -13.022 13.589 1.00 81.50 125 PRO A CA 1
ATOM 1040 C C . PRO A 1 125 ? -7.306 -13.942 12.863 1.00 81.50 125 PRO A C 1
ATOM 1042 O O . PRO A 1 125 ? -6.101 -13.738 12.961 1.00 81.50 125 PRO A O 1
ATOM 1045 N N . LYS A 1 126 ? -7.785 -14.967 12.144 1.00 83.38 126 LYS A N 1
ATOM 1046 C CA . LYS A 1 126 ? -6.934 -15.895 11.379 1.00 83.38 126 LYS A CA 1
ATOM 1047 C C . LYS A 1 126 ? -6.530 -15.361 10.004 1.00 83.38 126 LYS A C 1
ATOM 1049 O O . LYS A 1 126 ? -5.512 -15.798 9.479 1.00 83.38 126 LYS A O 1
ATOM 1054 N N . THR A 1 127 ? -7.329 -14.475 9.412 1.00 81.75 127 THR A N 1
ATOM 1055 C CA . THR A 1 127 ? -7.111 -13.978 8.044 1.00 81.75 127 THR A CA 1
ATOM 1056 C C . THR A 1 127 ? -6.547 -12.562 8.018 1.00 81.75 127 THR A C 1
ATOM 1058 O O . THR A 1 127 ? -6.085 -12.120 6.970 1.00 81.75 127 THR A O 1
ATOM 1061 N N . VAL A 1 128 ? -6.534 -11.863 9.157 1.00 82.31 128 VAL A N 1
ATOM 1062 C CA . VAL A 1 128 ? -5.977 -10.513 9.280 1.00 82.31 128 VAL A CA 1
ATOM 1063 C C . VAL A 1 128 ? -4.581 -10.548 9.895 1.00 82.31 128 VAL A C 1
ATOM 1065 O O . VAL A 1 128 ? -4.402 -10.969 11.038 1.00 82.31 128 VAL A O 1
ATOM 1068 N N . LYS A 1 129 ? -3.584 -10.033 9.170 1.00 78.75 129 LYS A N 1
ATOM 1069 C CA . LYS A 1 129 ? -2.266 -9.736 9.746 1.00 78.75 129 LYS A CA 1
ATOM 1070 C C . LYS A 1 129 ? -2.291 -8.348 10.379 1.00 78.75 129 LYS A C 1
ATOM 1072 O O . LYS A 1 129 ? -2.698 -7.380 9.742 1.00 78.75 129 LYS A O 1
ATOM 1077 N N . ARG A 1 130 ? -1.853 -8.229 11.634 1.00 67.31 130 ARG A N 1
ATOM 1078 C CA . ARG A 1 130 ? -1.698 -6.920 12.287 1.00 67.31 130 ARG A CA 1
ATOM 1079 C C . ARG A 1 130 ? -0.417 -6.242 11.800 1.00 67.31 130 ARG A C 1
ATOM 1081 O O . ARG A 1 130 ? 0.646 -6.853 11.845 1.00 67.31 130 ARG A O 1
ATOM 1088 N N . SER A 1 131 ? -0.533 -4.988 11.371 1.00 62.59 131 SER A N 1
ATOM 1089 C CA . SER A 1 131 ? 0.596 -4.096 11.083 1.00 62.59 131 SER A CA 1
ATOM 1090 C C . SER A 1 131 ? 0.734 -3.050 12.178 1.00 62.59 131 SER A C 1
ATOM 1092 O O . SER A 1 131 ? -0.248 -2.691 12.822 1.00 62.59 131 SER A O 1
ATOM 1094 N N . ALA A 1 132 ? 1.953 -2.554 12.377 1.00 54.62 132 ALA A N 1
ATOM 1095 C CA . ALA A 1 132 ? 2.239 -1.490 13.333 1.00 54.62 132 ALA A CA 1
ATOM 1096 C C . ALA A 1 132 ? 1.769 -0.103 12.853 1.00 54.62 132 ALA A C 1
ATOM 1098 O O . ALA A 1 132 ? 1.629 0.800 13.671 1.00 54.62 132 ALA A O 1
ATOM 1099 N N . LEU A 1 133 ? 1.552 0.084 11.545 1.00 61.78 133 LEU A N 1
ATOM 1100 C CA . LEU A 1 133 ? 1.193 1.374 10.951 1.00 61.78 133 LEU A CA 1
ATOM 1101 C C . LEU A 1 133 ? 0.219 1.146 9.797 1.00 61.78 133 LEU A C 1
ATOM 1103 O O . LEU A 1 133 ? 0.627 0.632 8.754 1.00 61.78 133 LEU A O 1
ATOM 1107 N N . ALA A 1 134 ? -1.044 1.526 9.985 1.00 64.38 134 ALA A N 1
ATOM 1108 C CA . ALA A 1 134 ? -1.996 1.573 8.886 1.00 64.38 134 ALA A CA 1
ATOM 1109 C C . ALA A 1 134 ? -1.719 2.827 8.045 1.00 64.38 134 ALA A C 1
ATOM 1111 O O . ALA A 1 134 ? -1.625 3.937 8.573 1.00 64.38 134 ALA A O 1
ATOM 1112 N N . LYS A 1 135 ? -1.531 2.658 6.739 1.00 74.31 135 LYS A N 1
ATOM 1113 C CA . LYS A 1 135 ? -1.296 3.751 5.787 1.00 74.31 135 LYS A CA 1
ATOM 1114 C C . LYS A 1 135 ? -2.517 3.947 4.897 1.00 74.31 135 LYS A C 1
ATOM 1116 O O . LYS A 1 135 ? -3.345 3.060 4.750 1.00 74.31 135 LYS A O 1
ATOM 1121 N N . VAL A 1 136 ? -2.602 5.089 4.215 1.00 71.62 136 VAL A N 1
ATOM 1122 C CA . VAL A 1 136 ? -3.661 5.334 3.211 1.00 71.62 136 VAL A CA 1
ATOM 1123 C C . VAL A 1 136 ? -3.654 4.260 2.114 1.00 71.62 136 VAL A C 1
ATOM 1125 O O . VAL A 1 136 ? -4.706 3.890 1.602 1.00 71.62 136 VAL A O 1
ATOM 1128 N N . THR A 1 137 ? -2.483 3.699 1.800 1.00 80.00 137 THR A N 1
ATOM 1129 C CA . THR A 1 137 ? -2.332 2.590 0.849 1.00 80.00 137 THR A CA 1
ATOM 1130 C C . THR A 1 137 ? -3.051 1.312 1.287 1.00 80.00 137 THR A C 1
ATOM 1132 O O . THR A 1 137 ? -3.519 0.556 0.438 1.00 80.00 137 THR A O 1
ATOM 1135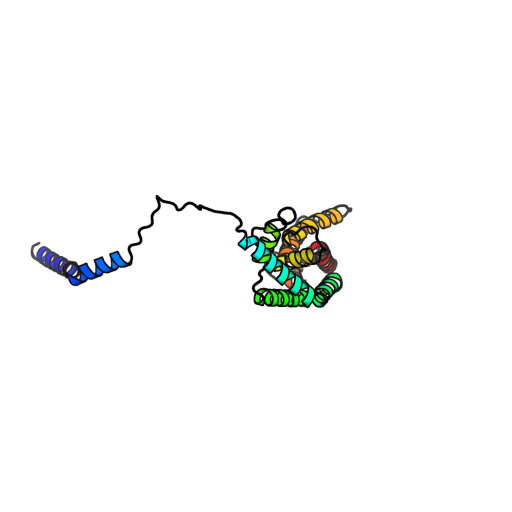 N N . ASP A 1 138 ? -3.233 1.102 2.592 1.00 86.62 138 ASP A N 1
ATOM 1136 C CA . ASP A 1 138 ? -3.936 -0.056 3.149 1.00 86.62 138 ASP A CA 1
ATOM 1137 C C . ASP A 1 138 ? -5.451 -0.012 2.901 1.00 86.62 138 ASP A C 1
ATOM 1139 O O . ASP A 1 138 ? -6.120 -1.044 2.995 1.00 86.62 138 ASP A O 1
ATOM 1143 N N . LEU A 1 139 ? -5.998 1.139 2.483 1.00 86.69 139 LEU A N 1
ATOM 1144 C CA . LEU A 1 139 ? -7.364 1.212 1.963 1.00 86.69 139 LEU A CA 1
ATOM 1145 C C . LEU A 1 139 ? -7.545 0.287 0.752 1.00 86.69 139 LEU A C 1
ATOM 1147 O O . LEU A 1 139 ? -8.585 -0.351 0.625 1.00 86.69 139 LEU A O 1
ATOM 1151 N N . VAL A 1 140 ? -6.529 0.154 -0.108 1.00 85.06 140 VAL A N 1
ATOM 1152 C CA . VAL A 1 140 ? -6.581 -0.760 -1.260 1.00 85.06 140 VAL A CA 1
ATOM 1153 C C . VAL A 1 140 ? -6.705 -2.209 -0.790 1.00 85.06 140 VAL A C 1
ATOM 1155 O O . VAL A 1 140 ? -7.513 -2.961 -1.336 1.00 85.06 140 VAL A O 1
ATOM 1158 N N . SER A 1 141 ? -5.953 -2.596 0.245 1.00 87.88 141 SER A N 1
ATOM 1159 C CA . SER A 1 141 ? -6.048 -3.930 0.847 1.00 87.88 141 SER A CA 1
ATOM 1160 C C . SER A 1 141 ? -7.428 -4.187 1.452 1.00 87.88 141 SER A C 1
ATOM 1162 O O . SER A 1 141 ? -7.997 -5.252 1.223 1.00 87.88 141 SER A O 1
ATOM 1164 N N . LEU A 1 142 ? -7.995 -3.207 2.166 1.00 89.56 142 LEU A N 1
ATOM 1165 C CA . LEU A 1 142 ? -9.339 -3.302 2.748 1.00 89.56 142 LEU A CA 1
ATOM 1166 C C . LEU A 1 142 ? -10.422 -3.449 1.675 1.00 89.56 142 LEU A C 1
ATOM 1168 O O . LEU A 1 142 ? -11.264 -4.334 1.781 1.00 89.56 142 LEU A O 1
ATOM 1172 N N . ILE A 1 143 ? -10.370 -2.631 0.619 1.00 88.88 143 ILE A N 1
ATOM 1173 C CA . ILE A 1 143 ? -11.307 -2.715 -0.510 1.00 88.88 143 ILE A CA 1
ATOM 1174 C C . ILE A 1 143 ? -11.219 -4.096 -1.169 1.00 88.88 143 ILE A C 1
ATOM 1176 O O . ILE A 1 143 ? -12.241 -4.727 -1.421 1.00 88.88 143 ILE A O 1
ATOM 1180 N N . ARG A 1 144 ? -10.005 -4.597 -1.438 1.00 86.56 144 ARG A N 1
ATOM 1181 C CA . ARG A 1 144 ? -9.814 -5.921 -2.053 1.00 86.56 144 ARG A CA 1
ATOM 1182 C C . ARG A 1 144 ? -10.346 -7.051 -1.180 1.00 86.56 144 ARG A C 1
ATOM 1184 O O . ARG A 1 144 ? -10.947 -7.978 -1.715 1.00 86.56 144 ARG A O 1
ATOM 1191 N N . PHE A 1 145 ? -10.111 -6.975 0.127 1.00 89.38 145 PHE A N 1
ATOM 1192 C CA . PHE A 1 145 ? -10.604 -7.954 1.090 1.00 89.38 145 PHE A CA 1
ATOM 1193 C C . PHE A 1 145 ? -12.139 -7.953 1.154 1.00 89.38 145 PHE A C 1
ATOM 1195 O O . PHE A 1 145 ? -12.752 -9.006 1.018 1.00 89.38 145 PHE A O 1
ATOM 1202 N N . GLU A 1 146 ? -12.761 -6.776 1.257 1.00 90.12 146 GLU A N 1
ATOM 1203 C CA . GLU A 1 146 ? -14.222 -6.634 1.332 1.00 90.12 146 GLU A CA 1
ATOM 1204 C C . GLU A 1 146 ? -14.920 -7.057 0.033 1.00 90.12 146 GLU A C 1
ATOM 1206 O O . GLU A 1 146 ? -15.968 -7.695 0.057 1.00 90.12 146 GLU A O 1
ATOM 1211 N N . MET A 1 147 ? -14.306 -6.786 -1.120 1.00 86.56 147 MET A N 1
ATOM 1212 C CA . MET A 1 147 ? -14.812 -7.245 -2.417 1.00 86.56 147 MET A CA 1
ATOM 1213 C C . MET A 1 147 ? -14.545 -8.737 -2.694 1.00 86.56 147 MET A C 1
ATOM 1215 O O . MET A 1 147 ? -14.922 -9.230 -3.758 1.00 86.56 147 MET A O 1
ATOM 1219 N N . GLY A 1 148 ? -13.877 -9.454 -1.783 1.00 85.25 148 GLY A N 1
ATOM 1220 C CA . GLY A 1 148 ? -13.572 -10.880 -1.928 1.00 85.25 148 GLY A CA 1
ATOM 1221 C C . GLY A 1 148 ? -12.474 -11.201 -2.948 1.00 85.25 148 GLY A C 1
ATOM 1222 O O . GLY A 1 148 ? -12.372 -12.336 -3.403 1.00 85.25 148 GLY A O 1
ATOM 1223 N N . TYR A 1 149 ? -11.646 -10.225 -3.330 1.00 83.38 149 TYR A N 1
ATOM 1224 C CA . TYR A 1 149 ? -10.488 -10.451 -4.206 1.00 83.38 149 TYR A CA 1
ATOM 1225 C C . TYR A 1 149 ? -9.259 -10.977 -3.456 1.00 83.38 149 TYR A C 1
ATOM 1227 O O . TYR A 1 149 ? -8.305 -11.420 -4.090 1.00 83.38 149 TYR A O 1
ATOM 1235 N N . SER A 1 150 ? -9.261 -10.898 -2.124 1.00 83.12 150 SER A N 1
ATOM 1236 C CA . SER A 1 150 ? -8.221 -11.461 -1.266 1.00 83.12 150 SER A CA 1
ATOM 1237 C C . SER A 1 150 ? -8.851 -12.186 -0.086 1.00 83.12 150 SER A C 1
ATOM 1239 O O . SER A 1 150 ? -9.644 -11.598 0.645 1.00 83.12 150 SER A O 1
ATOM 1241 N N . ASP A 1 151 ? -8.431 -13.427 0.150 1.00 85.62 151 ASP A N 1
ATOM 1242 C CA . ASP A 1 151 ? -8.876 -14.229 1.298 1.00 85.62 151 ASP A CA 1
ATOM 1243 C C . ASP A 1 151 ? -8.254 -13.765 2.624 1.00 85.62 151 ASP A C 1
ATOM 1245 O O . ASP A 1 151 ? -8.712 -14.127 3.711 1.00 85.62 151 ASP A O 1
ATOM 1249 N N . THR A 1 152 ? -7.176 -12.977 2.549 1.00 89.38 152 THR A N 1
ATOM 1250 C CA . THR A 1 152 ? -6.460 -12.466 3.722 1.00 89.38 152 THR A CA 1
ATOM 1251 C C . THR A 1 152 ? -6.281 -10.959 3.651 1.00 89.38 152 THR A C 1
ATOM 1253 O O . THR A 1 152 ? -6.003 -10.397 2.590 1.00 89.38 152 THR A O 1
ATOM 1256 N N . LEU A 1 153 ? -6.432 -10.298 4.796 1.00 89.44 153 LEU A N 1
ATOM 1257 C CA . LEU A 1 153 ? -6.173 -8.875 4.930 1.00 89.44 153 LEU A CA 1
ATOM 1258 C C . LEU A 1 153 ? -4.722 -8.689 5.371 1.00 89.44 153 LEU A C 1
ATOM 1260 O O . LEU A 1 153 ? -4.362 -8.921 6.531 1.00 89.44 153 LEU A O 1
ATOM 1264 N N . THR A 1 154 ? -3.885 -8.289 4.420 1.00 89.25 154 THR A N 1
ATOM 1265 C CA . THR A 1 154 ? -2.471 -7.988 4.639 1.00 89.25 154 THR A CA 1
ATOM 1266 C C . THR A 1 154 ? -2.161 -6.542 4.272 1.00 89.25 154 THR A C 1
ATOM 1268 O O . THR A 1 154 ? -2.768 -6.008 3.336 1.00 89.25 154 THR A O 1
ATOM 1271 N N . PRO A 1 155 ? -1.208 -5.900 4.966 1.00 89.44 155 PRO A N 1
ATOM 1272 C CA . PRO A 1 155 ? -0.769 -4.552 4.625 1.00 89.44 155 PRO A CA 1
ATOM 1273 C C . PRO A 1 155 ? -0.336 -4.467 3.168 1.00 89.44 155 PRO A C 1
ATOM 1275 O O . PRO A 1 155 ? 0.289 -5.391 2.640 1.00 89.44 155 PRO A O 1
ATOM 1278 N N . PHE A 1 156 ? -0.638 -3.349 2.522 1.00 87.38 156 PHE A N 1
ATOM 1279 C CA . PHE A 1 156 ? -0.308 -3.138 1.120 1.00 87.38 156 PHE A CA 1
ATOM 1280 C C . PHE A 1 156 ? 1.202 -3.243 0.879 1.00 87.38 156 PHE A C 1
ATOM 1282 O O . PHE A 1 156 ? 1.651 -3.884 -0.069 1.00 87.38 156 PHE A O 1
ATOM 1289 N N . ALA A 1 157 ? 2.000 -2.685 1.792 1.00 89.44 157 ALA A N 1
ATOM 1290 C CA . ALA A 1 157 ? 3.455 -2.767 1.728 1.00 89.44 157 ALA A CA 1
ATOM 1291 C C . ALA A 1 157 ? 3.970 -4.216 1.779 1.00 89.44 157 ALA A C 1
ATOM 1293 O O . ALA A 1 157 ? 4.912 -4.556 1.064 1.00 89.44 157 ALA A O 1
ATOM 1294 N N . ASP A 1 158 ? 3.342 -5.084 2.576 1.00 89.94 158 ASP A N 1
ATOM 1295 C CA . ASP A 1 158 ? 3.718 -6.499 2.663 1.00 89.94 158 ASP A CA 1
ATOM 1296 C C . ASP A 1 158 ? 3.394 -7.237 1.363 1.00 89.94 158 ASP A C 1
ATOM 1298 O O . ASP A 1 158 ? 4.208 -8.035 0.894 1.00 89.94 158 ASP A O 1
ATOM 1302 N N . GLN A 1 159 ? 2.250 -6.927 0.746 1.00 89.00 159 GLN A N 1
ATOM 1303 C CA . GLN A 1 159 ? 1.885 -7.469 -0.562 1.00 89.00 159 GLN A CA 1
ATOM 1304 C C . GLN A 1 159 ? 2.878 -7.025 -1.643 1.00 89.00 159 GLN A C 1
ATOM 1306 O O . GLN A 1 159 ? 3.379 -7.858 -2.393 1.00 89.00 159 GLN A O 1
ATOM 1311 N N . VAL A 1 160 ? 3.234 -5.737 -1.678 1.00 90.94 160 VAL A N 1
ATOM 1312 C CA . VAL A 1 160 ? 4.241 -5.198 -2.605 1.00 90.94 160 VAL A CA 1
ATOM 1313 C C . VAL A 1 160 ? 5.599 -5.870 -2.397 1.00 90.94 160 VAL A C 1
ATOM 1315 O O . VAL A 1 160 ? 6.252 -6.258 -3.365 1.00 90.94 160 VAL A O 1
ATOM 1318 N N . ASN A 1 161 ? 6.021 -6.067 -1.145 1.00 93.00 161 ASN A N 1
ATOM 1319 C CA . ASN A 1 161 ? 7.259 -6.775 -0.820 1.00 93.00 161 ASN A CA 1
ATOM 1320 C C . ASN A 1 161 ? 7.240 -8.225 -1.322 1.00 93.00 161 ASN A C 1
ATOM 1322 O O . ASN A 1 161 ? 8.222 -8.690 -1.908 1.00 93.00 161 ASN A O 1
ATOM 1326 N N . PHE A 1 162 ? 6.127 -8.931 -1.118 1.00 92.75 162 PHE A N 1
ATOM 1327 C CA . PHE A 1 162 ? 5.952 -10.297 -1.598 1.00 92.75 162 PHE A CA 1
ATOM 1328 C C . PHE A 1 162 ? 5.964 -10.366 -3.131 1.00 92.75 162 PHE A C 1
ATOM 1330 O O . PHE A 1 162 ? 6.718 -11.155 -3.704 1.00 92.75 162 PHE A O 1
ATOM 1337 N N . ASN A 1 163 ? 5.201 -9.501 -3.800 1.00 93.06 163 ASN A N 1
ATOM 1338 C CA . ASN A 1 163 ? 5.142 -9.427 -5.257 1.00 93.06 163 ASN A CA 1
ATOM 1339 C C . ASN A 1 163 ? 6.513 -9.088 -5.856 1.00 93.06 163 ASN A C 1
ATOM 1341 O O . ASN A 1 163 ? 6.933 -9.720 -6.822 1.00 93.06 163 ASN A O 1
ATOM 1345 N N . PHE A 1 164 ? 7.262 -8.167 -5.246 1.00 95.25 164 PHE A N 1
ATOM 1346 C CA . PHE A 1 164 ? 8.627 -7.838 -5.656 1.00 95.25 164 PHE A CA 1
ATOM 1347 C C . PHE A 1 164 ? 9.586 -9.022 -5.530 1.00 95.25 164 PHE A C 1
ATOM 1349 O O . PHE A 1 164 ? 10.382 -9.273 -6.434 1.00 95.25 164 PHE A O 1
ATOM 1356 N N . MET A 1 165 ? 9.509 -9.781 -4.435 1.00 94.25 165 MET A N 1
ATOM 1357 C CA . MET A 1 165 ? 10.294 -11.006 -4.278 1.00 94.25 165 MET A CA 1
ATOM 1358 C C . MET A 1 165 ? 9.966 -12.009 -5.394 1.00 94.25 165 MET A C 1
ATOM 1360 O O . MET A 1 165 ? 10.873 -12.539 -6.028 1.00 94.25 165 MET A O 1
ATOM 1364 N N . GLN A 1 166 ? 8.683 -12.236 -5.686 1.00 94.00 166 GLN A N 1
ATOM 1365 C CA . GLN A 1 166 ? 8.270 -13.153 -6.753 1.00 94.00 166 GLN A CA 1
ATOM 1366 C C . GLN A 1 166 ? 8.719 -12.667 -8.138 1.00 94.00 166 GLN A C 1
ATOM 1368 O O . GLN A 1 166 ? 9.250 -13.441 -8.933 1.00 94.00 166 GLN A O 1
ATOM 1373 N N . TRP A 1 167 ? 8.539 -11.379 -8.422 1.00 93.69 167 TRP A N 1
ATOM 1374 C CA . TRP A 1 167 ? 8.932 -10.758 -9.681 1.00 93.69 167 TRP A CA 1
ATOM 1375 C C . TRP A 1 167 ? 10.452 -10.802 -9.897 1.00 93.69 167 TRP A C 1
ATOM 1377 O O . TRP A 1 167 ? 10.907 -11.220 -10.962 1.00 93.69 167 TRP A O 1
ATOM 1387 N N . THR A 1 168 ? 11.253 -10.475 -8.877 1.00 92.50 168 THR A N 1
ATOM 1388 C CA . THR A 1 168 ? 12.722 -10.552 -8.965 1.00 92.50 168 THR A CA 1
ATOM 1389 C C . THR A 1 168 ? 13.213 -11.987 -9.149 1.00 92.50 168 THR A C 1
ATOM 1391 O O . THR A 1 168 ? 14.119 -12.207 -9.950 1.00 92.50 168 THR A O 1
ATOM 1394 N N . LEU A 1 169 ? 12.598 -12.976 -8.487 1.00 90.81 169 LEU A N 1
ATOM 1395 C CA . LEU A 1 169 ? 12.901 -14.396 -8.710 1.00 90.81 169 LEU A CA 1
ATOM 1396 C C . LEU A 1 169 ? 12.627 -14.814 -10.159 1.00 90.81 169 LEU A C 1
ATOM 1398 O O . LEU A 1 169 ? 13.470 -15.471 -10.765 1.00 90.81 169 LEU A O 1
ATOM 1402 N N . ARG A 1 170 ? 11.492 -14.395 -10.740 1.00 90.44 170 ARG A N 1
ATOM 1403 C CA . ARG A 1 170 ? 11.172 -14.662 -12.153 1.00 90.44 170 ARG A CA 1
ATOM 1404 C C . ARG A 1 170 ? 12.179 -14.016 -13.104 1.00 90.44 170 ARG A C 1
ATOM 1406 O O . ARG A 1 170 ? 12.643 -14.680 -14.025 1.00 90.44 170 ARG A O 1
ATOM 1413 N N . LYS A 1 171 ? 12.545 -12.751 -12.875 1.00 88.56 171 LYS A N 1
ATOM 1414 C CA . LYS A 1 171 ? 13.536 -12.040 -13.703 1.00 88.56 171 LYS A CA 1
ATOM 1415 C C . LYS A 1 171 ? 14.926 -12.670 -13.611 1.00 88.56 171 LYS A C 1
ATOM 1417 O O . LYS A 1 171 ? 15.585 -12.829 -14.631 1.00 88.56 171 LYS A O 1
ATOM 1422 N N . ASN A 1 172 ? 15.330 -13.102 -12.417 1.00 83.56 172 ASN A N 1
ATOM 1423 C CA . ASN A 1 172 ? 16.631 -13.728 -12.183 1.00 83.56 172 ASN A CA 1
ATOM 1424 C C . ASN A 1 172 ? 16.696 -15.211 -12.581 1.00 83.56 172 ASN A C 1
ATOM 1426 O O . ASN A 1 172 ? 17.784 -15.776 -12.564 1.00 83.56 172 ASN A O 1
ATOM 1430 N N . ALA A 1 173 ? 15.578 -15.851 -12.933 1.00 81.12 173 ALA A N 1
ATOM 1431 C CA . ALA A 1 173 ? 15.569 -17.230 -13.426 1.00 81.12 173 ALA A CA 1
ATOM 1432 C C . ALA A 1 173 ? 16.098 -17.362 -14.873 1.00 81.12 173 ALA A C 1
ATOM 1434 O O . ALA A 1 173 ? 16.306 -18.477 -15.349 1.00 81.12 173 ALA A O 1
ATOM 1435 N N . GLY A 1 174 ? 16.295 -16.240 -15.577 1.00 72.62 174 GLY A N 1
ATOM 1436 C CA . GLY A 1 174 ? 16.907 -16.190 -16.906 1.00 72.62 174 GLY A CA 1
ATOM 1437 C C . GLY A 1 174 ? 18.430 -16.013 -16.877 1.00 72.62 174 GLY A C 1
ATOM 1438 O O . GLY A 1 174 ? 19.055 -15.977 -15.824 1.00 72.62 174 GLY A O 1
ATOM 1439 N N . ALA A 1 175 ? 19.033 -15.863 -18.061 1.00 69.19 175 ALA A N 1
ATOM 1440 C CA . ALA A 1 175 ? 20.479 -15.651 -18.220 1.00 69.19 175 ALA A CA 1
ATOM 1441 C C . ALA A 1 175 ? 20.951 -14.226 -17.864 1.00 69.19 175 ALA A C 1
ATOM 1443 O O . ALA A 1 175 ? 22.151 -13.977 -17.771 1.00 69.19 175 ALA A O 1
ATOM 1444 N N . VAL A 1 176 ? 20.018 -13.282 -17.708 1.00 74.31 176 VAL A N 1
ATOM 1445 C CA . VAL A 1 176 ? 20.306 -11.886 -17.371 1.00 74.31 176 VAL A CA 1
ATOM 1446 C C . VAL A 1 176 ? 19.948 -11.669 -15.909 1.00 74.31 176 VAL A C 1
ATOM 1448 O O . VAL A 1 176 ? 18.796 -11.834 -15.515 1.00 74.31 176 VAL A O 1
ATOM 1451 N N . HIS A 1 177 ? 20.942 -11.293 -15.113 1.00 84.56 177 HIS A N 1
ATOM 1452 C CA . HIS A 1 177 ? 20.766 -10.957 -13.706 1.00 84.56 177 HIS A CA 1
ATOM 1453 C C . HIS A 1 177 ? 20.904 -9.455 -13.513 1.00 84.56 177 HIS A C 1
ATOM 1455 O O . HIS A 1 177 ? 21.737 -8.812 -14.157 1.00 84.56 177 HIS A O 1
ATOM 1461 N N . PHE A 1 178 ? 20.117 -8.904 -12.592 1.00 90.75 178 PHE A N 1
ATOM 1462 C CA . PHE A 1 178 ? 20.302 -7.518 -12.193 1.00 90.75 178 PHE A CA 1
ATOM 1463 C C . PHE A 1 178 ? 21.641 -7.340 -11.474 1.00 90.75 178 PHE A C 1
ATOM 1465 O O . PHE A 1 178 ? 22.001 -8.127 -10.595 1.00 90.75 178 PHE A O 1
ATOM 1472 N N . THR A 1 179 ? 22.362 -6.276 -11.817 1.00 92.56 179 THR A N 1
ATOM 1473 C CA . THR A 1 179 ? 23.562 -5.863 -11.080 1.00 92.56 179 THR A CA 1
ATOM 1474 C C . THR A 1 179 ? 23.194 -5.383 -9.675 1.00 92.56 179 THR A C 1
ATOM 1476 O O . THR A 1 179 ? 22.037 -5.059 -9.395 1.00 92.56 179 THR A O 1
ATOM 1479 N N . GLU A 1 180 ? 24.175 -5.277 -8.774 1.00 92.38 180 GLU A N 1
ATOM 1480 C CA . GLU A 1 180 ? 23.935 -4.711 -7.438 1.00 92.38 180 GLU A CA 1
ATOM 1481 C C . GLU A 1 180 ? 23.338 -3.300 -7.520 1.00 92.38 180 GLU A C 1
ATOM 1483 O O . GLU A 1 180 ? 22.359 -3.000 -6.836 1.00 92.38 180 GLU A O 1
ATOM 1488 N N . THR A 1 181 ? 23.864 -2.459 -8.415 1.00 93.56 181 THR A N 1
ATOM 1489 C CA . THR A 1 181 ? 23.355 -1.103 -8.655 1.00 93.56 181 THR A CA 1
ATOM 1490 C C . THR A 1 181 ? 21.896 -1.121 -9.102 1.00 93.56 181 THR A C 1
ATOM 1492 O O . THR A 1 181 ? 21.072 -0.402 -8.533 1.00 93.56 181 THR A O 1
ATOM 1495 N N . GLN A 1 182 ? 21.550 -1.975 -10.070 1.00 93.69 182 GLN A N 1
ATOM 1496 C CA . GLN A 1 182 ? 20.171 -2.132 -10.537 1.00 93.69 182 GLN A CA 1
ATOM 1497 C C . GLN A 1 182 ? 19.259 -2.625 -9.408 1.00 93.69 182 GLN A C 1
ATOM 1499 O O . GLN A 1 182 ? 18.195 -2.056 -9.180 1.00 93.69 182 GLN A O 1
ATOM 1504 N N . MET A 1 183 ? 19.689 -3.618 -8.627 1.00 94.69 183 MET A N 1
ATOM 1505 C CA . MET A 1 183 ? 18.911 -4.130 -7.496 1.00 94.69 183 MET A CA 1
ATOM 1506 C C . MET A 1 183 ? 18.642 -3.077 -6.423 1.00 94.69 183 MET A C 1
ATOM 1508 O O . MET A 1 183 ? 17.572 -3.092 -5.812 1.00 94.69 183 MET A O 1
ATOM 1512 N N . VAL A 1 184 ? 19.577 -2.158 -6.179 1.00 95.00 184 VAL A N 1
ATOM 1513 C CA . VAL A 1 184 ? 19.338 -1.062 -5.237 1.00 95.00 184 VAL A CA 1
ATOM 1514 C C . VAL A 1 184 ? 18.265 -0.110 -5.762 1.00 95.00 184 VAL A C 1
ATOM 1516 O O . VAL A 1 184 ? 17.354 0.230 -5.007 1.00 95.00 184 VAL A O 1
ATOM 1519 N N . TRP A 1 185 ? 18.313 0.262 -7.043 1.00 95.88 185 TRP A N 1
ATOM 1520 C CA . TRP A 1 185 ? 17.251 1.053 -7.674 1.00 95.88 185 TRP A CA 1
ATOM 1521 C C . TRP A 1 185 ? 15.891 0.359 -7.586 1.00 95.88 185 TRP A C 1
ATOM 1523 O O . TRP A 1 185 ? 14.926 0.955 -7.115 1.00 95.88 185 TRP A O 1
ATOM 1533 N N . LEU A 1 186 ? 15.829 -0.927 -7.934 1.00 95.31 186 LEU A N 1
ATOM 1534 C CA . LEU A 1 186 ? 14.607 -1.728 -7.865 1.00 95.31 186 LEU A CA 1
ATOM 1535 C C . LEU A 1 186 ? 14.011 -1.770 -6.447 1.00 95.31 186 LEU A C 1
ATOM 1537 O O . LEU A 1 186 ? 12.794 -1.688 -6.285 1.00 95.31 186 LEU A O 1
ATOM 1541 N N . ARG A 1 187 ? 14.848 -1.854 -5.403 1.00 96.00 187 ARG A N 1
ATOM 1542 C CA . ARG A 1 187 ? 14.389 -1.806 -4.003 1.00 96.00 187 ARG A CA 1
ATOM 1543 C C . ARG A 1 187 ? 13.823 -0.440 -3.624 1.00 96.00 187 ARG A C 1
ATOM 1545 O O . ARG A 1 187 ? 12.768 -0.405 -3.002 1.00 96.00 187 ARG A O 1
ATOM 1552 N N . LEU A 1 188 ? 14.479 0.652 -4.023 1.00 95.69 188 LEU A N 1
ATOM 1553 C CA . LEU A 1 188 ? 13.986 2.011 -3.769 1.00 95.69 188 LEU A CA 1
ATOM 1554 C C . LEU A 1 188 ? 12.647 2.260 -4.466 1.00 95.69 188 LEU A C 1
ATOM 1556 O O . LEU A 1 188 ? 11.729 2.805 -3.862 1.00 95.69 188 LEU A O 1
ATOM 1560 N N . ILE A 1 189 ? 12.516 1.799 -5.710 1.00 94.75 189 ILE A N 1
ATOM 1561 C CA . ILE A 1 189 ? 11.266 1.875 -6.468 1.00 94.75 189 ILE A CA 1
ATOM 1562 C C . ILE A 1 189 ? 10.166 1.081 -5.766 1.00 94.75 189 ILE A C 1
ATOM 1564 O O . ILE A 1 189 ? 9.068 1.591 -5.563 1.00 94.75 189 ILE A O 1
ATOM 1568 N N . LYS A 1 190 ? 10.461 -0.152 -5.342 1.00 94.69 190 LYS A N 1
ATOM 1569 C CA . LYS A 1 190 ? 9.528 -0.977 -4.570 1.00 94.69 190 LYS A CA 1
ATOM 1570 C C . LYS A 1 190 ? 9.087 -0.276 -3.280 1.00 94.69 190 LYS A C 1
ATOM 1572 O O . LYS A 1 190 ? 7.894 -0.257 -2.988 1.00 94.69 190 LYS A O 1
ATOM 1577 N N . ASP A 1 191 ? 10.019 0.294 -2.517 1.00 93.12 191 ASP A N 1
ATOM 1578 C CA . ASP A 1 191 ? 9.702 1.011 -1.276 1.00 93.12 191 ASP A CA 1
ATOM 1579 C C . ASP A 1 191 ? 8.826 2.244 -1.548 1.00 93.12 191 ASP A C 1
ATOM 1581 O O . ASP A 1 191 ? 7.868 2.484 -0.814 1.00 93.12 191 ASP A O 1
ATOM 1585 N N . HIS A 1 192 ? 9.091 2.972 -2.639 1.00 91.25 192 HIS A N 1
ATOM 1586 C CA . HIS A 1 192 ? 8.256 4.089 -3.076 1.00 91.25 192 HIS A CA 1
ATOM 1587 C C . HIS A 1 192 ? 6.846 3.628 -3.477 1.00 91.25 192 HIS A C 1
ATOM 1589 O O . HIS A 1 192 ? 5.859 4.186 -3.005 1.00 91.25 192 HIS A O 1
ATOM 1595 N N . ILE A 1 193 ? 6.715 2.567 -4.282 1.00 89.19 193 ILE A N 1
ATOM 1596 C CA . ILE A 1 193 ? 5.410 2.003 -4.670 1.00 89.19 193 ILE A CA 1
ATOM 1597 C C . ILE A 1 193 ? 4.626 1.553 -3.428 1.00 89.19 193 ILE A C 1
ATOM 1599 O O . ILE A 1 193 ? 3.428 1.813 -3.329 1.00 89.19 193 ILE A O 1
ATOM 1603 N N . ALA A 1 194 ? 5.289 0.940 -2.443 1.00 88.25 194 ALA A N 1
ATOM 1604 C CA . ALA A 1 194 ? 4.657 0.512 -1.195 1.00 88.25 194 ALA A CA 1
ATOM 1605 C C . ALA A 1 194 ? 4.047 1.677 -0.386 1.00 88.25 194 ALA A C 1
ATOM 1607 O O . ALA A 1 194 ? 3.113 1.461 0.392 1.00 88.25 194 ALA A O 1
ATOM 1608 N N . THR A 1 195 ? 4.550 2.905 -0.556 1.00 85.06 195 THR A N 1
ATOM 1609 C CA . THR A 1 195 ? 4.025 4.108 0.112 1.00 85.06 195 THR A CA 1
ATOM 1610 C C . THR A 1 195 ? 3.109 4.957 -0.757 1.00 85.06 195 THR A C 1
ATOM 1612 O O . THR A 1 195 ? 2.205 5.595 -0.221 1.00 85.06 195 THR A O 1
ATOM 1615 N N . SER A 1 196 ? 3.333 4.968 -2.068 1.00 82.69 196 SER A N 1
ATOM 1616 C CA . SER A 1 196 ? 2.722 5.916 -3.005 1.00 82.69 196 SER A CA 1
ATOM 1617 C C . SER A 1 196 ? 1.755 5.262 -3.996 1.00 82.69 196 SER A C 1
ATOM 1619 O O . SER A 1 196 ? 1.137 5.970 -4.780 1.00 82.69 196 SER A O 1
ATOM 1621 N N . LEU A 1 197 ? 1.598 3.930 -3.966 1.00 83.19 197 LEU A N 1
ATOM 1622 C CA . LEU A 1 197 ? 0.823 3.088 -4.904 1.00 83.19 197 LEU A CA 1
ATOM 1623 C C . LEU A 1 197 ? 1.382 2.996 -6.323 1.00 83.19 197 LEU A C 1
ATOM 1625 O O . LEU A 1 197 ? 1.085 2.033 -7.027 1.00 83.19 197 LEU A O 1
ATOM 1629 N N . SER A 1 198 ? 2.170 3.963 -6.769 1.00 85.56 198 SER A N 1
ATOM 1630 C CA . SER A 1 198 ? 2.866 3.915 -8.048 1.00 85.56 198 SER A CA 1
ATOM 1631 C C . SER A 1 198 ? 4.156 4.714 -7.992 1.00 85.56 198 SER A C 1
ATOM 1633 O O . SER A 1 198 ? 4.384 5.451 -7.040 1.00 85.56 198 SER A O 1
ATOM 1635 N N . ILE A 1 199 ? 4.963 4.575 -9.036 1.00 87.62 199 ILE A N 1
ATOM 1636 C CA . ILE A 1 199 ? 6.071 5.475 -9.349 1.00 87.62 199 ILE A CA 1
ATOM 1637 C C . ILE A 1 199 ? 5.906 5.990 -10.781 1.00 87.62 199 ILE A C 1
ATOM 1639 O O . ILE A 1 199 ? 5.478 5.229 -11.650 1.00 87.62 199 ILE A O 1
ATOM 1643 N N . LEU A 1 200 ? 6.245 7.247 -11.025 1.00 88.06 200 LEU A N 1
ATOM 1644 C CA . LEU A 1 200 ? 6.322 7.884 -12.337 1.00 88.06 200 LEU A CA 1
ATOM 1645 C C . LEU A 1 200 ? 7.777 8.273 -12.652 1.00 88.06 200 LEU A C 1
ATOM 1647 O O . LEU A 1 200 ? 8.597 8.345 -11.735 1.00 88.06 200 LEU A O 1
ATOM 1651 N N . PRO A 1 201 ? 8.137 8.530 -13.923 1.00 89.38 201 PRO A N 1
ATOM 1652 C CA . PRO A 1 201 ? 9.481 8.999 -14.260 1.00 89.38 201 PRO A CA 1
ATOM 1653 C C . PRO A 1 201 ? 9.871 10.276 -13.506 1.00 89.38 201 PRO A C 1
ATOM 1655 O O . PRO A 1 201 ? 11.007 10.394 -13.064 1.00 89.38 201 PRO A O 1
ATOM 1658 N N . GLU A 1 202 ? 8.922 11.187 -13.290 1.00 88.69 202 GLU A N 1
ATOM 1659 C CA . GLU A 1 202 ? 9.134 12.451 -12.578 1.00 88.69 202 GLU A CA 1
ATOM 1660 C C . GLU A 1 202 ? 9.438 12.238 -11.086 1.00 88.69 202 GLU A C 1
ATOM 1662 O O . GLU A 1 202 ? 10.148 13.035 -10.475 1.00 88.69 202 GLU A O 1
ATOM 1667 N N . ASP A 1 203 ? 8.959 11.137 -10.491 1.00 90.12 203 ASP A N 1
ATOM 1668 C CA . ASP A 1 203 ? 9.257 10.801 -9.095 1.00 90.12 203 ASP A CA 1
ATOM 1669 C C . ASP A 1 203 ? 10.736 10.442 -8.898 1.00 90.12 203 ASP A C 1
ATOM 1671 O O . ASP A 1 203 ? 11.251 10.549 -7.784 1.00 90.12 203 ASP A O 1
ATOM 1675 N N . LEU A 1 204 ? 11.445 10.044 -9.964 1.00 93.31 204 LEU A N 1
ATOM 1676 C CA . LEU A 1 204 ? 12.878 9.746 -9.903 1.00 93.31 204 LEU A CA 1
ATOM 1677 C C . LEU A 1 204 ? 13.732 10.998 -9.683 1.00 93.31 204 LEU A C 1
ATOM 1679 O O . LEU A 1 204 ? 14.883 10.866 -9.279 1.00 93.31 204 LEU A O 1
ATOM 1683 N N . ASP A 1 205 ? 13.182 12.195 -9.874 1.00 91.94 205 ASP A N 1
ATOM 1684 C CA . ASP A 1 205 ? 13.862 13.451 -9.547 1.00 91.94 205 ASP A CA 1
ATOM 1685 C C . ASP A 1 205 ? 13.613 13.903 -8.096 1.00 91.94 205 ASP A C 1
ATOM 1687 O O . ASP A 1 205 ? 14.113 14.943 -7.667 1.00 91.94 205 ASP A O 1
ATOM 1691 N N . LEU A 1 206 ? 12.870 13.115 -7.309 1.00 91.31 206 LEU A N 1
ATOM 1692 C CA . LEU A 1 206 ? 12.566 13.386 -5.904 1.00 91.31 206 LEU A CA 1
ATOM 1693 C C . LEU A 1 206 ? 13.414 12.530 -4.950 1.00 91.31 206 LEU A C 1
ATOM 1695 O O . LEU A 1 206 ? 13.989 11.502 -5.311 1.00 91.31 206 LEU A O 1
ATOM 1699 N N . THR A 1 207 ? 13.471 12.924 -3.675 1.00 90.06 207 THR A N 1
ATOM 1700 C CA . THR A 1 207 ? 14.134 12.136 -2.623 1.00 90.06 207 THR A CA 1
ATOM 1701 C C . THR A 1 207 ? 13.430 10.788 -2.396 1.00 90.06 207 THR A C 1
ATOM 1703 O O . THR A 1 207 ? 12.211 10.771 -2.228 1.00 90.06 207 THR A O 1
ATOM 1706 N N . PRO A 1 208 ? 14.164 9.651 -2.311 1.00 91.94 208 PRO A N 1
ATOM 1707 C CA . PRO A 1 208 ? 15.627 9.509 -2.193 1.00 91.94 208 PRO A CA 1
ATOM 1708 C C . PRO A 1 208 ? 16.392 9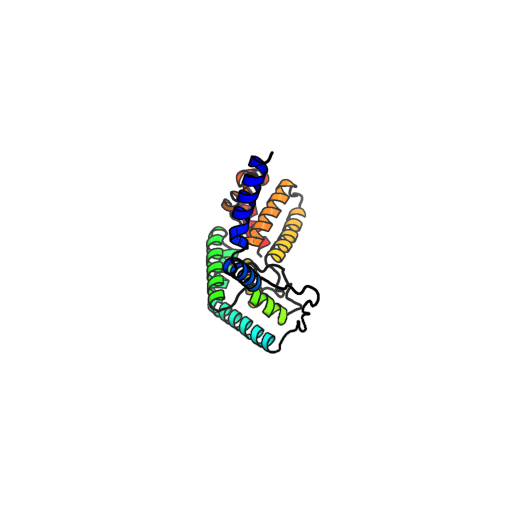.268 -3.509 1.00 91.94 208 PRO A C 1
ATOM 1710 O O . PRO A 1 208 ? 17.583 8.947 -3.457 1.00 91.94 208 PRO A O 1
ATOM 1713 N N . PHE A 1 209 ? 15.732 9.352 -4.663 1.00 94.50 209 PHE A N 1
ATOM 1714 C CA . PHE A 1 209 ? 16.311 9.046 -5.972 1.00 94.50 209 PHE A CA 1
ATOM 1715 C C . PHE A 1 209 ? 17.255 10.150 -6.469 1.00 94.50 209 PHE A C 1
ATOM 1717 O O . PHE A 1 209 ? 18.339 9.852 -6.973 1.00 94.50 209 PHE A O 1
ATOM 1724 N N . ASP A 1 210 ? 16.908 11.415 -6.222 1.00 92.06 210 ASP A N 1
ATOM 1725 C CA . ASP A 1 210 ? 17.745 12.598 -6.474 1.00 92.06 210 ASP A CA 1
ATOM 1726 C C . ASP A 1 210 ? 19.175 12.457 -5.911 1.00 92.06 210 ASP A C 1
ATOM 1728 O O . ASP A 1 210 ? 20.165 12.713 -6.597 1.00 92.06 210 ASP A O 1
ATOM 1732 N N . ARG A 1 211 ? 19.312 11.923 -4.692 1.00 92.94 211 ARG A N 1
ATOM 1733 C CA . ARG A 1 211 ? 20.588 11.657 -4.005 1.00 92.94 211 ARG A CA 1
ATOM 1734 C C . ARG A 1 211 ? 21.444 10.601 -4.700 1.00 92.94 211 ARG A C 1
ATOM 1736 O O . ARG A 1 211 ? 22.608 10.434 -4.346 1.00 92.94 211 ARG A O 1
ATOM 1743 N N . ARG A 1 212 ? 20.876 9.865 -5.655 1.00 92.31 212 ARG A N 1
ATOM 1744 C CA . ARG A 1 212 ? 21.555 8.857 -6.477 1.00 92.31 212 ARG A CA 1
ATOM 1745 C C . ARG A 1 212 ? 21.725 9.289 -7.930 1.00 92.31 212 ARG A C 1
ATOM 1747 O O . ARG A 1 212 ? 22.096 8.454 -8.747 1.00 92.31 212 ARG A O 1
ATOM 1754 N N . GLY A 1 213 ? 21.507 10.567 -8.238 1.00 91.69 213 GLY A N 1
ATOM 1755 C CA . GLY A 1 213 ? 21.616 11.120 -9.591 1.00 91.69 213 GLY A CA 1
ATOM 1756 C C . GLY A 1 213 ? 20.305 11.095 -10.381 1.00 91.69 213 GLY A C 1
ATOM 1757 O O . GLY A 1 213 ? 20.329 11.307 -11.591 1.00 91.69 213 GLY A O 1
ATOM 1758 N N . GLY A 1 214 ? 19.185 10.834 -9.702 1.00 94.06 214 GLY A N 1
ATOM 1759 C CA . GLY A 1 214 ? 17.831 10.971 -10.227 1.00 94.06 214 GLY A CA 1
ATOM 1760 C C . GLY A 1 214 ? 17.535 10.143 -11.475 1.00 94.06 214 GLY A C 1
ATOM 1761 O O . GLY A 1 214 ? 18.092 9.054 -11.659 1.00 94.06 214 GLY A O 1
ATOM 1762 N N . LEU A 1 215 ? 16.671 10.675 -12.345 1.00 92.69 215 LEU A N 1
ATOM 1763 C CA . LEU A 1 215 ? 16.260 10.019 -13.586 1.00 92.69 215 LEU A CA 1
ATOM 1764 C C . LEU A 1 215 ? 17.450 9.654 -14.489 1.00 92.69 215 LEU A C 1
ATOM 1766 O O . LEU A 1 215 ? 17.468 8.572 -15.072 1.00 92.69 215 LEU A O 1
ATOM 1770 N N . MET A 1 216 ? 18.471 10.513 -14.570 1.00 92.06 216 MET A N 1
ATOM 1771 C CA . MET A 1 216 ? 19.641 10.284 -15.428 1.00 92.06 216 MET A CA 1
ATOM 1772 C C . MET A 1 216 ? 20.458 9.063 -14.984 1.00 92.06 216 MET A C 1
ATOM 1774 O O . MET A 1 216 ? 20.779 8.205 -15.796 1.00 92.06 216 MET A O 1
ATOM 1778 N N . SER A 1 217 ? 20.727 8.929 -13.685 1.00 94.12 217 SER A N 1
ATOM 1779 C CA . SER A 1 217 ? 21.446 7.766 -13.142 1.00 94.12 217 SER A CA 1
ATOM 1780 C C . SER A 1 217 ? 20.625 6.474 -13.225 1.00 94.12 217 SER A C 1
ATOM 1782 O O . SER A 1 217 ? 21.169 5.382 -13.406 1.00 94.12 217 SER A O 1
ATOM 1784 N N . PHE A 1 218 ? 19.296 6.581 -13.132 1.00 94.56 218 PHE A N 1
ATOM 1785 C CA . PHE A 1 218 ? 18.415 5.450 -13.407 1.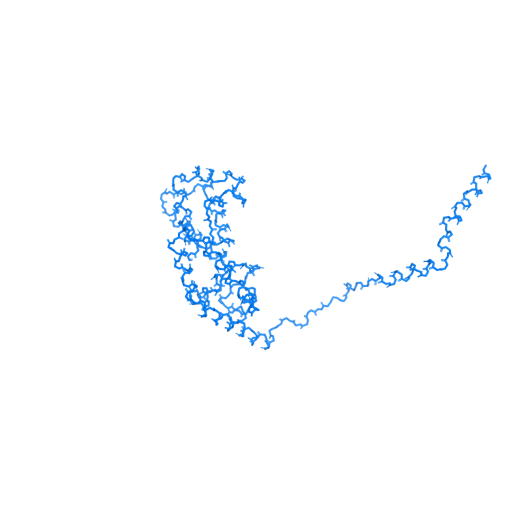00 94.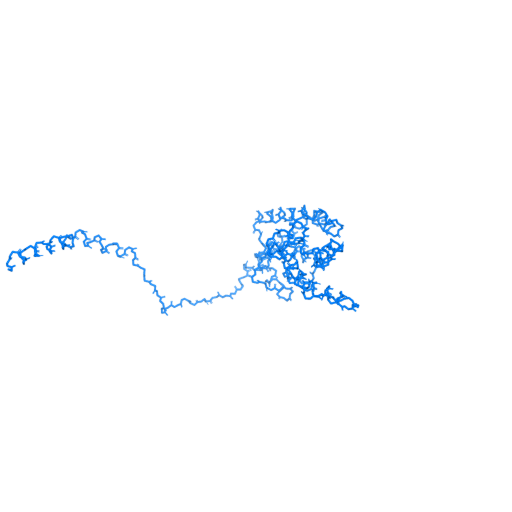56 218 PHE A CA 1
ATOM 1786 C C . PHE A 1 218 ? 18.490 5.025 -14.881 1.00 94.56 218 PHE A C 1
ATOM 1788 O O . PHE A 1 218 ? 18.615 3.833 -15.168 1.00 94.56 218 PHE A O 1
ATOM 1795 N N . TYR A 1 219 ? 18.493 5.986 -15.808 1.00 94.31 219 TYR A N 1
ATOM 1796 C CA . TYR A 1 219 ? 18.697 5.727 -17.232 1.00 94.31 219 TYR A CA 1
ATOM 1797 C C . TYR A 1 219 ? 20.060 5.076 -17.501 1.00 94.31 219 TYR A C 1
ATOM 1799 O O . TYR A 1 219 ? 20.119 4.072 -18.201 1.00 94.31 219 TYR A O 1
ATOM 1807 N N . ASP A 1 220 ? 21.142 5.544 -16.877 1.00 94.12 220 ASP A N 1
ATOM 1808 C CA . ASP A 1 220 ? 22.468 4.925 -17.019 1.00 94.12 220 ASP A CA 1
ATOM 1809 C C . ASP A 1 220 ? 22.487 3.454 -16.558 1.00 94.12 220 ASP A C 1
ATOM 1811 O O . ASP A 1 220 ? 23.234 2.631 -17.091 1.00 94.12 220 ASP A O 1
ATOM 1815 N N . ALA A 1 221 ? 21.649 3.097 -15.578 1.00 93.38 221 ALA A N 1
ATOM 1816 C CA . ALA A 1 221 ? 21.559 1.738 -15.053 1.00 93.38 221 ALA A CA 1
ATOM 1817 C C . ALA A 1 221 ? 20.704 0.786 -15.913 1.00 93.38 221 ALA A C 1
ATOM 1819 O O . ALA A 1 221 ? 20.975 -0.418 -15.910 1.00 93.38 221 ALA A O 1
ATOM 1820 N N . PHE A 1 222 ? 19.673 1.276 -16.611 1.00 93.12 222 PHE A N 1
ATOM 1821 C CA . PHE A 1 222 ? 18.677 0.435 -17.309 1.00 93.12 222 PHE A CA 1
ATOM 1822 C C . PHE A 1 222 ? 18.517 0.723 -18.814 1.00 93.12 222 PHE A C 1
ATOM 1824 O O . PHE A 1 222 ? 17.850 -0.041 -19.520 1.00 93.12 222 PHE A O 1
ATOM 1831 N N . GLY A 1 223 ? 19.149 1.781 -19.319 1.00 93.12 223 GLY A N 1
ATOM 1832 C CA . GLY A 1 223 ? 19.116 2.211 -20.715 1.00 93.12 223 GLY A CA 1
ATOM 1833 C C . GLY A 1 223 ? 17.702 2.479 -21.231 1.00 93.12 223 GLY A C 1
ATOM 1834 O O . GLY A 1 223 ? 16.794 2.809 -20.471 1.00 93.12 223 GLY A O 1
ATOM 1835 N N . ASP A 1 224 ? 17.496 2.252 -22.529 1.00 92.00 224 ASP A N 1
ATOM 1836 C CA . ASP A 1 224 ? 16.223 2.499 -23.227 1.00 92.00 224 ASP A CA 1
ATOM 1837 C C . ASP A 1 224 ? 15.024 1.720 -22.649 1.00 92.00 224 ASP A C 1
ATOM 1839 O O . ASP A 1 224 ? 13.870 2.078 -22.878 1.00 92.00 224 ASP A O 1
ATOM 1843 N N . SER A 1 225 ? 15.278 0.661 -21.873 1.00 89.12 225 SER A N 1
ATOM 1844 C CA . SER A 1 225 ? 14.234 -0.174 -21.264 1.00 89.12 225 SER A CA 1
ATOM 1845 C C . SER A 1 225 ? 13.672 0.375 -19.946 1.00 89.12 225 SER A C 1
ATOM 1847 O O . SER A 1 225 ? 12.743 -0.212 -19.386 1.00 89.12 225 SER A O 1
ATOM 1849 N N . TYR A 1 226 ? 14.200 1.494 -19.433 1.00 91.38 226 TYR A N 1
ATOM 1850 C CA . TYR A 1 226 ? 13.856 1.999 -18.099 1.00 91.38 226 TYR A CA 1
ATOM 1851 C C . TYR A 1 226 ? 12.353 2.302 -17.933 1.00 91.38 226 TYR A C 1
ATOM 1853 O O . TYR A 1 226 ? 11.776 1.988 -16.892 1.00 91.38 226 TYR A O 1
ATOM 1861 N N . GLU A 1 227 ? 11.686 2.857 -18.953 1.00 90.38 227 GLU A N 1
ATOM 1862 C CA . GLU A 1 227 ? 10.247 3.141 -18.878 1.00 90.38 227 GLU A CA 1
ATOM 1863 C C . GLU A 1 227 ? 9.404 1.871 -18.871 1.00 90.38 227 GLU A C 1
ATOM 1865 O O . GLU A 1 227 ? 8.414 1.787 -18.145 1.00 90.38 227 GLU A O 1
ATOM 1870 N N . GLU A 1 228 ? 9.767 0.889 -19.697 1.00 90.62 228 GLU A N 1
ATOM 1871 C CA . GLU A 1 228 ? 9.070 -0.394 -19.747 1.00 90.62 228 GLU A CA 1
ATOM 1872 C C . GLU A 1 228 ? 9.198 -1.109 -18.403 1.00 90.62 228 GLU A C 1
ATOM 1874 O O . GLU A 1 228 ? 8.202 -1.587 -17.863 1.00 90.62 228 GLU A O 1
ATOM 1879 N N . LEU A 1 229 ? 10.392 -1.069 -17.809 1.00 91.50 229 LEU A N 1
ATOM 1880 C CA . LEU A 1 229 ? 10.651 -1.587 -16.475 1.00 91.50 229 LEU A CA 1
ATOM 1881 C C . LEU A 1 229 ? 9.794 -0.892 -15.410 1.00 91.50 229 LEU A C 1
ATOM 1883 O O . LEU A 1 229 ? 9.170 -1.575 -14.597 1.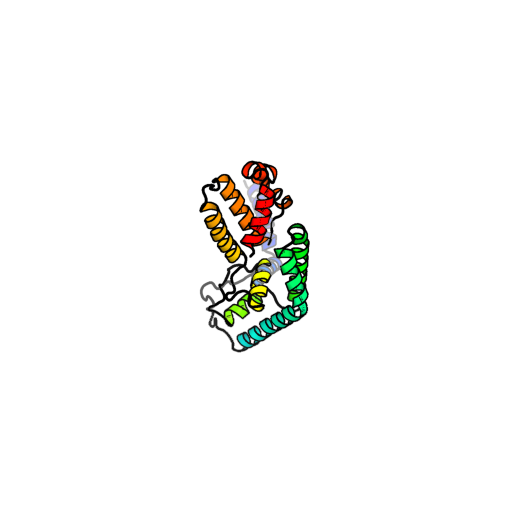00 91.50 229 LEU A O 1
ATOM 1887 N N . LEU A 1 230 ? 9.720 0.445 -15.411 1.00 90.94 230 LEU A N 1
ATOM 1888 C CA . LEU A 1 230 ? 8.871 1.182 -14.469 1.00 90.94 230 LEU A CA 1
ATOM 1889 C C . LEU A 1 230 ? 7.402 0.791 -14.623 1.00 90.94 230 LEU A C 1
ATOM 1891 O O . LEU A 1 230 ? 6.733 0.558 -13.616 1.00 90.94 230 LEU A O 1
ATOM 1895 N N . ARG A 1 231 ? 6.895 0.684 -15.857 1.00 88.38 231 ARG A N 1
ATOM 1896 C CA . ARG A 1 231 ? 5.512 0.256 -16.133 1.00 88.38 231 ARG A CA 1
ATOM 1897 C C . ARG A 1 231 ? 5.260 -1.170 -15.658 1.00 88.38 231 ARG A C 1
ATOM 1899 O O . ARG A 1 231 ? 4.237 -1.429 -15.026 1.00 88.38 231 ARG A O 1
ATOM 1906 N N . GLU A 1 232 ? 6.190 -2.077 -15.936 1.00 90.31 232 GLU A N 1
ATOM 1907 C CA . GLU A 1 232 ? 6.116 -3.470 -15.513 1.00 90.31 232 GLU A CA 1
ATOM 1908 C C . GLU A 1 232 ? 6.086 -3.574 -13.986 1.00 90.31 232 GLU A C 1
ATOM 1910 O O . GLU A 1 232 ? 5.170 -4.183 -13.441 1.00 90.31 232 GLU A O 1
ATOM 1915 N N . MET A 1 233 ? 7.014 -2.920 -13.281 1.00 91.44 233 MET A N 1
ATOM 1916 C CA . MET A 1 233 ? 7.047 -2.925 -11.816 1.00 91.44 233 MET A CA 1
ATOM 1917 C C . MET A 1 233 ? 5.752 -2.378 -11.219 1.00 91.44 233 MET A C 1
ATOM 1919 O O . MET A 1 233 ? 5.169 -2.974 -10.319 1.00 91.44 233 MET A O 1
ATOM 1923 N N . ASN A 1 234 ? 5.263 -1.266 -11.754 1.00 87.81 234 ASN A N 1
ATOM 1924 C CA . ASN A 1 234 ? 4.004 -0.655 -11.352 1.00 87.81 234 ASN A CA 1
ATOM 1925 C C . ASN A 1 234 ? 2.790 -1.586 -11.504 1.00 87.81 234 ASN A C 1
ATOM 1927 O O . ASN A 1 234 ? 1.830 -1.484 -10.735 1.00 87.81 234 ASN A O 1
ATOM 1931 N N . ARG A 1 235 ? 2.805 -2.475 -12.500 1.00 86.12 235 ARG A N 1
ATOM 1932 C CA . ARG A 1 235 ? 1.762 -3.482 -12.711 1.00 86.12 235 ARG A CA 1
ATOM 1933 C C . ARG A 1 235 ? 1.958 -4.687 -11.795 1.00 86.12 235 ARG A C 1
ATOM 1935 O O . ARG A 1 235 ? 1.033 -5.059 -11.087 1.00 86.12 235 ARG A O 1
ATOM 1942 N N . GLU A 1 236 ? 3.148 -5.273 -11.798 1.00 89.12 236 GLU A N 1
ATOM 1943 C CA . GLU A 1 236 ? 3.452 -6.546 -11.137 1.00 89.12 236 GLU A CA 1
ATOM 1944 C C . GLU A 1 236 ? 3.487 -6.434 -9.610 1.00 89.12 236 GLU A C 1
ATOM 1946 O O . GLU A 1 236 ? 3.077 -7.360 -8.916 1.00 89.12 236 GLU A O 1
ATOM 1951 N N . LEU A 1 237 ? 3.962 -5.312 -9.063 1.00 89.19 237 LEU A N 1
ATOM 1952 C CA . LEU A 1 237 ? 4.098 -5.150 -7.612 1.00 89.19 237 LEU A CA 1
ATOM 1953 C C . LEU A 1 237 ? 2.759 -4.867 -6.933 1.00 89.19 237 LEU A C 1
ATOM 1955 O O . LEU A 1 237 ? 2.596 -5.197 -5.762 1.00 89.19 237 LEU A O 1
ATOM 1959 N N . VAL A 1 238 ? 1.808 -4.284 -7.659 1.00 82.12 238 VAL A N 1
ATOM 1960 C CA . VAL A 1 238 ? 0.493 -3.900 -7.124 1.00 82.12 238 VAL A CA 1
ATOM 1961 C C . VAL A 1 238 ? -0.620 -4.858 -7.559 1.00 82.12 238 VAL A C 1
ATOM 1963 O O . VAL A 1 238 ? -1.748 -4.750 -7.076 1.00 82.12 238 VAL A O 1
ATOM 1966 N N . ALA A 1 239 ? -0.316 -5.810 -8.446 1.00 68.38 239 ALA A N 1
ATOM 1967 C CA . ALA A 1 239 ? -1.220 -6.892 -8.824 1.00 68.38 239 ALA A CA 1
ATOM 1968 C C . ALA A 1 239 ? -1.754 -7.650 -7.602 1.00 68.38 239 ALA A C 1
ATOM 1970 O O . ALA A 1 239 ? -0.985 -7.932 -6.653 1.00 68.38 239 ALA A O 1
#

pLDDT: mean 83.99, std 10.68, range [48.0, 96.0]

Foldseek 3Di:
DVVVVVVVVVVVCVVCVCVPDPVSVVVVVVVCVVPDDDDDPPPDDDDPDDDDDPVNLVVLVVLLVLVLVLCVVCVVVVVVLVVCLQPPPVCPVVSLVVLVVSQVVSVVVVHHQVSNLVSCCVVPVPQEDDDPDAASQLVVLVSCVSVVVDSHRDQLLVLLVVLLVVVQVVVCVDPDHQDPLRVVVSVVQSVCCSHRVADDLVCQCDPPNVVCVGSVNCCVRQPPCSRVVRSCSSNRSND

Sequence (239 aa):
EESRESVQRTLIEDAVAPFNLPDVREYIDNLRKKHEQIIDNVNLDTVTYTGFDAQNKENADRVITTFHDFIEENKNQIIALRIIYSEAYKDRPMVIEQLKELYERLKLKGVTVERLWDCYAIKNPKTVKRSALAKVTDLVSLIRFEMGYSDTLTPFADQVNFNFMQWTLRKNAGAVHFTETQMVWLRLIKDHIATSLSILPEDLDLTPFDRRGGLMSFYDAFGDSYEELLREMNRELVA

Secondary structure (DSSP, 8-state):
-HHHHHHHHHHHHHHHHHHH-HHHHHHHHHHHHHH-----SSSPPP----S--HHHHHHHHHHHHHHHHHHHHTHHHHHHHHHHHHH-GGGHHHHHHHHHHHHHHHHHTT--HHHHHHHHHHH-TTTBPP-S---TTHHHHHHHHHTTS-SSB--HHHHHHHHHHHHHHHHHTSS----HHHHHHHHHHHHHHHHHS---GGGGGSTTTGGGTHHHHHHHHHGGGHHHHHHHHHHHTT-